Protein AF-A0A497D6B9-F1 (afdb_monomer)

Structure (mmCIF, N/CA/C/O backbone):
data_AF-A0A497D6B9-F1
#
_entry.id   AF-A0A497D6B9-F1
#
loop_
_atom_site.group_PDB
_atom_site.id
_atom_site.type_symbol
_atom_site.label_atom_id
_atom_site.label_alt_id
_atom_site.label_comp_id
_atom_site.label_asym_id
_atom_site.label_entity_id
_atom_site.label_seq_id
_atom_site.pdbx_PDB_ins_code
_atom_site.Cartn_x
_ato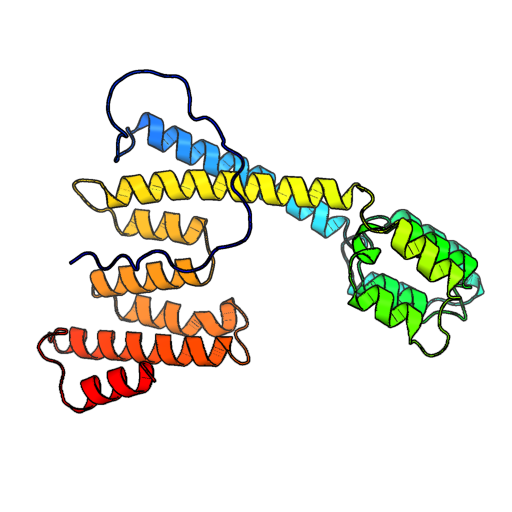m_site.Cartn_y
_atom_site.Cartn_z
_atom_site.occupancy
_atom_site.B_iso_or_equiv
_atom_site.auth_seq_id
_atom_site.auth_comp_id
_atom_site.auth_asym_id
_atom_site.auth_atom_id
_atom_site.pdbx_PDB_model_num
ATOM 1 N N . MET A 1 1 ? 18.162 6.535 -29.785 1.00 28.50 1 MET A N 1
ATOM 2 C CA . MET A 1 1 ? 17.215 7.651 -29.586 1.00 28.50 1 MET A CA 1
ATOM 3 C C . MET A 1 1 ? 16.576 7.419 -28.228 1.00 28.50 1 MET A C 1
ATOM 5 O O . MET A 1 1 ? 15.774 6.506 -28.109 1.00 28.50 1 MET A O 1
ATOM 9 N N . ASN A 1 2 ? 17.049 8.123 -27.196 1.00 27.80 2 ASN A N 1
ATOM 10 C CA . ASN A 1 2 ? 16.532 7.997 -25.832 1.00 27.80 2 ASN A CA 1
ATOM 11 C C . ASN A 1 2 ? 15.160 8.669 -25.771 1.00 27.80 2 ASN A C 1
ATOM 13 O O . ASN A 1 2 ? 15.077 9.889 -25.680 1.00 27.80 2 ASN A O 1
ATOM 17 N N . LEU A 1 3 ? 14.095 7.877 -25.853 1.00 28.59 3 LEU A N 1
ATOM 18 C CA . LEU A 1 3 ? 12.761 8.295 -25.435 1.00 28.59 3 LEU A CA 1
ATOM 19 C C . LEU A 1 3 ? 12.619 7.925 -23.955 1.00 28.59 3 LEU A C 1
ATOM 21 O O . LEU A 1 3 ? 12.035 6.904 -23.611 1.00 28.59 3 LEU A O 1
ATOM 25 N N . LEU A 1 4 ? 13.239 8.730 -23.089 1.00 30.97 4 LEU A N 1
ATOM 26 C CA . LEU A 1 4 ? 12.798 8.842 -21.702 1.00 30.97 4 LEU A CA 1
ATOM 27 C C . LEU A 1 4 ? 11.591 9.776 -21.736 1.00 30.97 4 LEU A C 1
ATOM 29 O O . LEU A 1 4 ? 11.710 10.937 -22.128 1.00 30.97 4 LEU A O 1
ATOM 33 N N . ILE A 1 5 ? 10.427 9.213 -21.430 1.00 35.59 5 ILE A N 1
ATOM 34 C CA . ILE A 1 5 ? 9.164 9.936 -21.345 1.00 35.59 5 ILE A CA 1
ATOM 35 C C . ILE A 1 5 ? 9.327 11.027 -20.283 1.00 35.59 5 ILE A C 1
ATOM 37 O O . ILE A 1 5 ? 9.775 10.778 -19.166 1.00 35.59 5 ILE A O 1
ATOM 41 N N . THR A 1 6 ? 9.035 12.250 -20.705 1.00 32.56 6 THR A N 1
ATOM 42 C CA . THR A 1 6 ? 9.075 13.479 -19.922 1.00 32.56 6 THR A CA 1
ATOM 43 C C . THR A 1 6 ? 8.109 13.432 -18.745 1.00 32.56 6 THR A C 1
ATOM 45 O O . THR A 1 6 ? 7.015 12.887 -18.858 1.00 32.56 6 THR A O 1
ATOM 48 N N . GLU A 1 7 ? 8.524 14.071 -17.651 1.00 36.06 7 GLU A N 1
ATOM 49 C CA . GLU A 1 7 ? 7.722 14.418 -16.479 1.00 36.06 7 GLU A CA 1
ATOM 50 C C . GLU A 1 7 ? 6.295 14.853 -16.842 1.00 36.06 7 GLU A C 1
ATOM 52 O O . GLU A 1 7 ? 6.090 15.928 -17.403 1.00 36.06 7 GLU A O 1
ATOM 57 N N . THR A 1 8 ? 5.299 14.077 -16.427 1.00 32.09 8 THR A N 1
ATOM 58 C CA . THR A 1 8 ? 3.954 14.594 -16.170 1.00 32.09 8 THR A CA 1
ATOM 59 C C . THR A 1 8 ? 3.354 13.850 -14.988 1.00 32.09 8 THR A C 1
ATOM 61 O O . THR A 1 8 ? 3.167 12.639 -15.062 1.00 32.09 8 THR A O 1
ATOM 64 N N . GLY A 1 9 ? 3.014 14.588 -13.925 1.00 31.08 9 GLY A N 1
ATOM 65 C CA . GLY A 1 9 ? 1.917 14.177 -13.047 1.00 31.08 9 GLY A CA 1
ATOM 66 C C . GLY A 1 9 ? 2.186 14.029 -11.551 1.00 31.08 9 GLY A C 1
ATOM 67 O O . GLY A 1 9 ? 1.677 13.082 -10.980 1.00 31.08 9 GLY A O 1
ATOM 68 N N . TYR A 1 10 ? 2.878 14.963 -10.887 1.00 30.19 10 TYR A N 1
ATOM 69 C CA . TYR A 1 10 ? 2.677 15.176 -9.440 1.00 30.19 10 TYR A CA 1
ATOM 70 C C . TYR A 1 10 ? 2.763 16.666 -9.085 1.00 30.19 10 TYR A C 1
ATOM 72 O O . TYR A 1 10 ? 3.753 17.157 -8.547 1.00 30.19 10 TYR A O 1
ATOM 80 N N . HIS A 1 11 ? 1.693 17.410 -9.362 1.00 29.97 11 HIS A N 1
ATOM 81 C CA . HIS A 1 11 ? 1.412 18.632 -8.616 1.00 29.97 11 HIS A CA 1
ATOM 82 C C . HIS A 1 11 ? 0.425 18.279 -7.511 1.00 29.97 11 HIS A C 1
ATOM 84 O O . HIS A 1 11 ? -0.701 17.917 -7.812 1.00 29.97 11 HIS A O 1
ATOM 90 N N . HIS A 1 12 ? 0.890 18.330 -6.260 1.00 29.97 12 HIS A N 1
ATOM 91 C CA . HIS A 1 12 ? 0.226 18.957 -5.104 1.00 29.97 12 HIS A CA 1
ATOM 92 C C . HIS A 1 12 ? 0.841 18.502 -3.772 1.00 29.97 12 HIS A C 1
ATOM 94 O O . HIS A 1 12 ? 0.126 18.113 -2.865 1.00 29.97 12 HIS A O 1
ATOM 100 N N . LEU A 1 13 ? 2.157 18.645 -3.598 1.00 28.39 13 LEU A N 1
ATOM 101 C CA . LEU A 1 13 ? 2.750 18.898 -2.281 1.00 28.39 13 LEU A CA 1
ATOM 102 C C . LEU A 1 13 ? 3.887 19.901 -2.486 1.00 28.39 13 LEU A C 1
ATOM 104 O O . LEU A 1 13 ? 4.779 19.692 -3.305 1.00 28.39 13 LEU A O 1
ATOM 108 N N . LYS A 1 14 ? 3.796 21.057 -1.824 1.00 27.56 14 LYS A N 1
ATOM 109 C CA . LYS A 1 14 ? 4.823 22.103 -1.899 1.00 27.56 14 LYS A CA 1
ATOM 110 C C . LYS A 1 14 ? 6.142 21.518 -1.376 1.00 27.56 14 LYS A C 1
ATOM 112 O O . LYS A 1 14 ? 6.139 21.038 -0.245 1.00 27.56 14 LYS A O 1
ATOM 117 N N . PRO A 1 15 ? 7.256 21.580 -2.124 1.00 29.70 15 PRO A N 1
ATOM 118 C CA . PRO A 1 15 ? 8.540 21.181 -1.580 1.00 29.70 15 PRO A CA 1
ATOM 119 C C . PRO A 1 15 ? 8.996 22.258 -0.594 1.00 29.70 15 PRO A C 1
ATOM 121 O O . PRO A 1 15 ? 9.294 23.394 -0.977 1.00 29.70 15 PRO A O 1
ATOM 124 N N . GLU A 1 16 ? 9.035 21.911 0.691 1.00 27.88 16 GLU A N 1
ATOM 125 C CA . GLU A 1 16 ? 9.915 22.614 1.612 1.00 27.88 16 GLU A CA 1
ATOM 126 C C . GLU A 1 16 ? 11.344 22.481 1.084 1.00 27.88 16 GLU A C 1
ATOM 128 O O . GLU A 1 16 ? 11.810 21.402 0.716 1.00 27.88 16 GLU A O 1
ATOM 133 N N . LYS A 1 17 ? 12.009 23.631 0.972 1.00 32.47 17 LYS A N 1
ATOM 134 C CA . LYS A 1 17 ? 13.401 23.760 0.558 1.00 32.47 17 LYS A CA 1
ATOM 135 C C . LYS A 1 17 ? 14.290 22.935 1.487 1.00 32.47 17 LYS A C 1
ATOM 137 O O . LYS A 1 17 ? 14.710 23.432 2.531 1.00 32.47 17 LYS A O 1
ATOM 142 N N . TYR A 1 18 ? 14.650 21.731 1.070 1.00 31.28 18 TYR A N 1
ATOM 143 C CA . TYR A 1 18 ? 15.830 21.073 1.603 1.00 31.28 18 TYR A CA 1
ATOM 144 C C . TYR A 1 18 ? 17.055 21.663 0.909 1.00 31.28 18 TYR A C 1
ATOM 146 O O . TYR A 1 18 ? 17.329 21.431 -0.267 1.00 31.28 18 TYR A O 1
ATOM 154 N N . TYR A 1 19 ? 17.731 22.525 1.663 1.00 28.84 19 TYR A N 1
ATOM 155 C CA . TYR A 1 19 ? 19.030 23.091 1.349 1.00 28.84 19 TYR A CA 1
ATOM 156 C C . TYR A 1 19 ? 20.049 21.957 1.176 1.00 28.84 19 TYR A C 1
ATOM 158 O O . TYR A 1 19 ? 20.493 21.363 2.154 1.00 28.84 19 TYR A O 1
ATOM 166 N N . LEU A 1 20 ? 20.436 21.684 -0.070 1.00 31.00 20 LEU A N 1
ATOM 167 C CA . LEU A 1 20 ? 21.726 21.078 -0.389 1.00 31.00 20 LEU A CA 1
ATOM 168 C C . LEU A 1 20 ? 22.771 22.188 -0.292 1.00 31.00 20 LEU A C 1
ATOM 170 O O . LEU A 1 20 ? 23.086 22.838 -1.286 1.00 31.00 20 LEU A O 1
ATOM 174 N N . ASP A 1 21 ? 23.248 22.456 0.919 1.00 30.61 21 ASP A N 1
ATOM 175 C CA . ASP A 1 21 ? 24.380 23.352 1.127 1.00 30.61 21 ASP A CA 1
ATOM 176 C C . ASP A 1 21 ? 25.458 22.635 1.937 1.00 30.61 21 ASP A C 1
ATOM 178 O O . ASP A 1 21 ? 25.161 21.984 2.937 1.00 30.61 21 ASP A O 1
ATOM 182 N N . THR A 1 22 ? 26.705 22.806 1.485 1.00 33.06 22 THR A N 1
ATOM 183 C CA . THR A 1 22 ? 27.965 22.111 1.836 1.00 33.06 22 THR A CA 1
ATOM 184 C C . THR A 1 22 ? 28.118 20.745 1.150 1.00 33.06 22 THR A C 1
ATOM 186 O O . THR A 1 22 ? 27.422 19.798 1.473 1.00 33.06 22 THR A O 1
ATOM 189 N N . ILE A 1 23 ? 28.981 20.560 0.141 1.00 34.59 23 ILE A N 1
ATOM 190 C CA . ILE A 1 23 ? 30.428 20.842 0.089 1.00 34.59 23 ILE A CA 1
ATOM 191 C C . ILE A 1 23 ? 30.817 21.374 -1.310 1.00 34.59 23 ILE A C 1
ATOM 193 O O . ILE A 1 23 ? 30.254 20.984 -2.327 1.00 34.59 23 ILE A O 1
ATOM 197 N N . GLY A 1 24 ? 31.760 22.319 -1.349 1.00 26.08 24 GLY A N 1
ATOM 198 C CA . GLY A 1 24 ? 32.061 23.158 -2.509 1.00 26.08 24 GLY A CA 1
ATOM 199 C C . GLY A 1 24 ? 32.650 22.471 -3.747 1.00 26.08 24 GLY A C 1
ATOM 200 O O . GLY A 1 24 ? 33.442 21.545 -3.654 1.00 26.08 24 GLY A O 1
ATOM 201 N N . GLY A 1 25 ? 32.317 23.060 -4.900 1.00 32.59 25 GLY A N 1
ATOM 202 C CA . GLY A 1 25 ? 33.142 23.105 -6.108 1.00 32.59 25 GLY A CA 1
ATOM 203 C C . GLY A 1 25 ? 33.460 21.773 -6.787 1.00 32.59 25 GLY A C 1
ATOM 204 O O . GLY A 1 25 ? 34.493 21.189 -6.496 1.00 32.59 25 GLY A O 1
ATOM 205 N N . ILE A 1 26 ? 32.618 21.397 -7.759 1.00 34.88 26 ILE A N 1
ATOM 206 C CA . ILE A 1 26 ? 32.852 20.716 -9.059 1.00 34.88 26 ILE A CA 1
ATOM 207 C C . ILE A 1 26 ? 31.524 20.011 -9.409 1.00 34.88 26 ILE A C 1
ATOM 209 O O . ILE A 1 26 ? 30.846 19.520 -8.518 1.00 34.88 26 ILE A O 1
ATOM 213 N N . GLY A 1 27 ? 31.092 20.086 -10.672 1.00 37.09 27 GLY A N 1
ATOM 214 C CA . GLY A 1 27 ? 29.721 19.816 -11.135 1.00 37.09 27 GLY A CA 1
ATOM 215 C C . GLY A 1 27 ? 29.064 18.533 -10.616 1.00 37.09 27 GLY A C 1
ATOM 216 O O . GLY A 1 27 ? 29.752 17.581 -10.271 1.00 37.09 27 GLY A O 1
ATOM 217 N N . ILE A 1 28 ? 27.724 18.520 -10.612 1.00 43.44 28 ILE A N 1
ATOM 218 C CA . ILE A 1 28 ? 26.887 17.328 -10.400 1.00 43.44 28 ILE A CA 1
ATOM 219 C C . ILE A 1 28 ? 27.531 16.163 -11.159 1.00 43.44 28 ILE A C 1
ATOM 221 O O . ILE A 1 28 ? 27.494 16.141 -12.391 1.00 43.44 28 ILE A O 1
ATOM 225 N N . LYS A 1 29 ? 28.180 15.232 -10.454 1.00 54.25 29 LYS A N 1
ATOM 226 C CA . LYS A 1 29 ? 28.680 14.024 -11.101 1.00 54.25 29 LYS A CA 1
ATOM 227 C C . LYS A 1 29 ? 27.458 13.212 -11.491 1.00 54.25 29 LYS A C 1
ATOM 229 O O . LYS A 1 29 ? 26.702 12.762 -10.640 1.00 54.25 29 LYS A O 1
ATOM 234 N N . THR A 1 30 ? 27.238 13.085 -12.791 1.00 73.62 30 THR A N 1
ATOM 235 C CA . THR A 1 30 ? 26.122 12.325 -13.359 1.00 73.62 30 THR A CA 1
ATOM 236 C C . THR A 1 30 ? 26.300 10.816 -13.196 1.00 73.62 30 THR A C 1
ATOM 238 O O . THR A 1 30 ? 25.317 10.091 -13.296 1.00 73.62 30 THR A O 1
ATOM 241 N N . VAL A 1 31 ? 27.529 10.362 -12.924 1.00 89.50 31 VAL A N 1
ATOM 242 C CA . VAL A 1 31 ? 27.922 8.960 -12.741 1.00 89.50 31 VAL A CA 1
ATOM 243 C C . VAL A 1 31 ? 28.647 8.826 -11.401 1.00 89.50 31 VAL A C 1
ATOM 245 O O . VAL A 1 31 ? 29.613 9.555 -11.153 1.00 89.50 31 VAL A O 1
ATOM 248 N N . LEU A 1 32 ? 28.167 7.918 -10.553 1.00 91.25 32 LEU A N 1
ATOM 249 C CA . LEU A 1 32 ? 28.722 7.604 -9.237 1.00 91.25 32 LEU A CA 1
ATOM 250 C C . LEU A 1 32 ? 30.074 6.890 -9.381 1.00 91.25 32 LEU A C 1
ATOM 252 O O . LEU A 1 32 ? 30.257 6.045 -10.261 1.00 91.25 32 LEU A O 1
ATOM 256 N N . SER A 1 33 ? 31.026 7.198 -8.498 1.00 93.56 33 SER A N 1
ATOM 257 C CA . SER A 1 33 ? 32.233 6.383 -8.328 1.00 93.56 33 SER A CA 1
ATOM 258 C C . SER A 1 33 ? 31.882 4.990 -7.779 1.00 93.56 33 SER A C 1
ATOM 260 O O . SER A 1 33 ? 30.789 4.798 -7.243 1.00 93.56 33 SER A O 1
ATOM 262 N N . PRO A 1 34 ? 32.797 4.006 -7.856 1.00 93.19 34 PRO A N 1
ATOM 263 C CA . PRO A 1 34 ? 32.581 2.697 -7.239 1.00 93.19 34 PRO A CA 1
ATOM 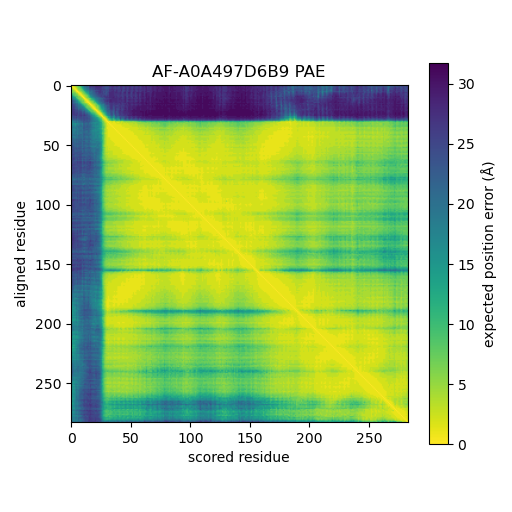264 C C . PRO A 1 34 ? 32.231 2.781 -5.746 1.00 93.19 34 PRO A C 1
ATOM 266 O O . PRO A 1 34 ? 31.351 2.061 -5.286 1.00 93.19 34 PRO A O 1
ATOM 269 N N . GLU A 1 35 ? 32.873 3.685 -5.002 1.00 94.44 35 GLU A N 1
ATOM 270 C CA . GLU A 1 35 ? 32.606 3.905 -3.578 1.00 94.44 35 GLU A CA 1
ATOM 271 C C . GLU A 1 35 ? 31.242 4.570 -3.343 1.00 94.44 35 GLU A C 1
ATOM 273 O O . GLU A 1 35 ? 30.504 4.155 -2.453 1.00 94.44 35 GLU A O 1
ATOM 278 N N . GLU A 1 36 ? 30.881 5.575 -4.151 1.00 94.69 36 GLU A N 1
ATOM 279 C CA . GLU A 1 36 ? 29.574 6.245 -4.073 1.00 94.69 36 GLU A CA 1
ATOM 280 C C . GLU A 1 36 ? 28.432 5.275 -4.413 1.00 94.69 36 GLU A C 1
ATOM 282 O O . GLU A 1 36 ? 27.410 5.252 -3.728 1.00 94.69 36 GLU A O 1
ATOM 287 N N . LYS A 1 37 ? 28.626 4.425 -5.429 1.00 94.31 37 LYS A N 1
ATOM 288 C CA . LYS A 1 37 ? 27.681 3.369 -5.797 1.00 94.31 37 LYS A CA 1
ATOM 289 C C . LYS A 1 37 ? 27.538 2.346 -4.674 1.00 94.31 37 LYS A C 1
ATOM 291 O O . LYS A 1 37 ? 26.419 2.074 -4.261 1.00 94.31 37 LYS A O 1
ATOM 296 N N . GLN A 1 38 ? 28.648 1.846 -4.128 1.00 96.31 38 GLN A N 1
ATOM 297 C CA . GLN A 1 38 ? 28.619 0.908 -3.004 1.00 96.31 38 GLN A CA 1
ATOM 298 C C . GLN A 1 38 ? 27.883 1.493 -1.787 1.00 96.31 38 GLN A C 1
ATOM 300 O O . GLN A 1 38 ? 27.127 0.783 -1.125 1.00 96.31 38 GLN A O 1
ATOM 305 N N . GLN A 1 39 ? 28.069 2.784 -1.497 1.00 96.44 39 GLN A N 1
ATOM 306 C CA . GLN A 1 39 ? 27.342 3.444 -0.414 1.00 96.44 39 GLN A CA 1
ATOM 307 C C . GLN A 1 39 ? 25.839 3.535 -0.710 1.00 96.44 39 GLN A C 1
ATOM 309 O O . GLN A 1 39 ? 25.041 3.207 0.161 1.00 96.44 39 GLN A O 1
ATOM 314 N N . ALA A 1 40 ? 25.440 3.911 -1.929 1.00 96.19 40 ALA A N 1
ATOM 315 C CA . ALA A 1 40 ? 24.028 3.956 -2.314 1.00 96.19 40 ALA A CA 1
ATOM 316 C C . ALA A 1 40 ? 23.359 2.568 -2.253 1.00 96.19 40 ALA A C 1
ATOM 318 O O . ALA A 1 40 ? 22.202 2.452 -1.848 1.00 96.19 40 ALA A O 1
ATOM 319 N N . GLU A 1 41 ? 24.087 1.506 -2.607 1.00 97.56 41 GLU A N 1
ATOM 320 C CA . GLU A 1 41 ? 23.628 0.117 -2.479 1.00 97.56 41 GLU A CA 1
ATOM 321 C C . GLU A 1 41 ? 23.415 -0.280 -1.013 1.00 97.56 41 GLU A C 1
ATOM 323 O O . GLU A 1 41 ? 22.392 -0.881 -0.674 1.00 97.56 41 GLU A O 1
ATOM 328 N N . GLN A 1 42 ? 24.352 0.093 -0.137 1.00 98.19 42 GLN A N 1
ATOM 329 C CA . GLN A 1 42 ? 24.243 -0.134 1.304 1.00 98.19 42 GLN A CA 1
ATOM 330 C C . GLN A 1 42 ? 23.067 0.650 1.903 1.00 98.19 42 GLN A C 1
ATOM 332 O O . GLN A 1 42 ? 22.250 0.077 2.623 1.00 98.19 42 GLN A O 1
ATOM 337 N N . ASP A 1 43 ? 22.926 1.928 1.544 1.00 97.62 43 ASP A N 1
ATOM 338 C CA . ASP A 1 43 ? 21.822 2.778 1.990 1.00 97.62 43 ASP A CA 1
ATOM 339 C C . ASP A 1 43 ? 20.472 2.207 1.536 1.00 97.62 43 ASP A C 1
ATOM 341 O O . ASP A 1 43 ? 19.518 2.161 2.320 1.00 97.62 43 ASP A O 1
ATOM 345 N N . TYR A 1 44 ? 20.377 1.720 0.294 1.00 98.25 44 TYR A N 1
ATOM 346 C CA . TYR A 1 44 ? 19.187 1.022 -0.187 1.00 98.25 44 TYR A CA 1
ATOM 347 C C . TYR A 1 44 ? 18.876 -0.202 0.680 1.00 98.25 44 TYR A C 1
ATOM 349 O O . TYR A 1 44 ? 17.744 -0.345 1.148 1.00 98.25 44 TYR A O 1
ATOM 357 N N . ALA A 1 45 ? 19.865 -1.072 0.907 1.00 98.31 45 ALA A N 1
ATOM 358 C CA . ALA A 1 45 ? 19.687 -2.317 1.648 1.00 98.31 45 ALA A CA 1
ATOM 359 C C . ALA A 1 45 ? 19.245 -2.067 3.100 1.00 98.31 45 ALA A C 1
ATOM 361 O O . ALA A 1 45 ? 18.307 -2.711 3.578 1.00 98.31 45 ALA A O 1
ATOM 362 N N . ASP A 1 46 ? 19.854 -1.091 3.776 1.00 98.50 46 ASP A N 1
ATOM 363 C CA . ASP A 1 46 ? 19.521 -0.735 5.156 1.00 98.50 46 ASP A CA 1
ATOM 364 C C . ASP A 1 46 ? 18.105 -0.155 5.261 1.00 98.50 46 ASP A C 1
ATOM 366 O O . ASP A 1 46 ? 17.321 -0.545 6.132 1.00 98.50 46 ASP A O 1
ATOM 370 N N . ASN A 1 47 ? 17.730 0.746 4.347 1.00 98.31 47 ASN A N 1
ATOM 371 C CA . ASN A 1 47 ? 16.383 1.315 4.329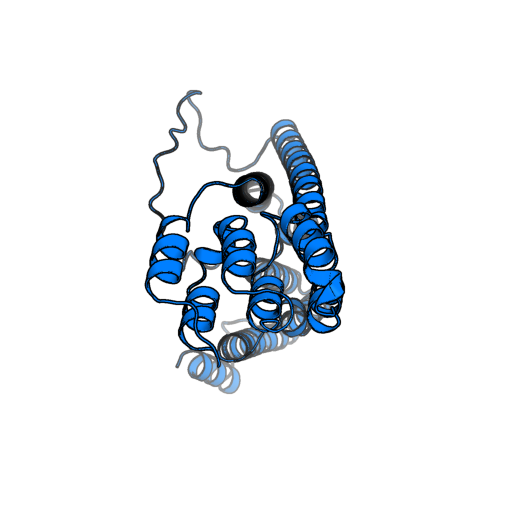 1.00 98.31 47 ASN A CA 1
ATOM 372 C C . ASN A 1 47 ? 15.324 0.284 3.914 1.00 98.31 47 ASN A C 1
ATOM 374 O O . ASN A 1 47 ? 14.221 0.307 4.458 1.00 98.31 47 ASN A O 1
ATOM 378 N N . LEU A 1 48 ? 15.644 -0.657 3.021 1.00 98.25 48 LEU A N 1
ATOM 379 C CA . LEU A 1 48 ? 14.762 -1.776 2.685 1.00 98.25 48 LEU A CA 1
ATOM 380 C C . LEU A 1 48 ? 14.531 -2.690 3.895 1.00 98.25 48 LEU A C 1
ATOM 382 O O . LEU A 1 48 ? 13.388 -3.043 4.186 1.00 98.25 48 LEU A O 1
ATOM 386 N N . ALA A 1 49 ? 15.591 -3.047 4.624 1.00 98.62 49 ALA A N 1
ATOM 387 C CA . ALA A 1 49 ? 15.478 -3.857 5.833 1.00 98.62 49 ALA A CA 1
ATOM 388 C C . ALA A 1 49 ? 14.613 -3.158 6.893 1.00 98.62 49 ALA A C 1
ATOM 390 O O . ALA A 1 49 ? 13.689 -3.763 7.440 1.00 98.62 49 ALA A O 1
ATOM 391 N N . ASN A 1 50 ? 14.852 -1.866 7.134 1.00 98.62 50 ASN A N 1
ATOM 392 C CA . ASN A 1 50 ? 14.056 -1.076 8.070 1.00 98.62 50 ASN A CA 1
ATOM 393 C C . ASN A 1 50 ? 12.591 -0.959 7.633 1.00 98.62 50 ASN A C 1
ATOM 395 O O . ASN A 1 50 ? 11.699 -1.199 8.445 1.00 98.62 50 ASN A O 1
ATOM 399 N N . TYR A 1 51 ? 12.334 -0.669 6.353 1.00 98.50 51 TYR A N 1
ATOM 400 C CA . TYR A 1 51 ? 10.986 -0.655 5.784 1.00 98.50 51 TYR A CA 1
ATOM 401 C C . TYR A 1 51 ? 10.254 -1.974 6.057 1.00 98.50 51 TYR A C 1
ATOM 403 O O . TYR A 1 51 ? 9.156 -1.959 6.611 1.00 98.50 51 TYR A O 1
ATOM 411 N N . ASN A 1 52 ? 10.880 -3.109 5.731 1.00 98.31 52 ASN A N 1
ATOM 412 C CA . ASN A 1 52 ? 10.285 -4.432 5.914 1.00 98.31 52 ASN A CA 1
ATOM 413 C C . ASN A 1 52 ? 9.999 -4.729 7.391 1.00 98.31 52 ASN A C 1
ATOM 415 O O . ASN A 1 52 ? 8.922 -5.221 7.718 1.00 98.31 52 ASN A O 1
ATOM 419 N N . ASN A 1 53 ? 10.924 -4.380 8.287 1.00 98.56 53 ASN A N 1
ATOM 420 C CA . ASN A 1 53 ? 10.759 -4.587 9.725 1.00 98.56 53 ASN A CA 1
ATOM 421 C C . ASN A 1 53 ? 9.588 -3.772 10.292 1.00 98.56 53 ASN A C 1
ATOM 423 O O . ASN A 1 53 ? 8.740 -4.319 11.000 1.00 98.56 53 ASN A O 1
ATOM 427 N N . VAL A 1 54 ? 9.509 -2.474 9.971 1.00 98.56 54 VAL A N 1
ATOM 428 C CA . VAL A 1 54 ? 8.413 -1.618 10.454 1.00 98.56 54 VAL A CA 1
ATOM 429 C C . VAL A 1 54 ? 7.086 -2.021 9.816 1.00 98.56 54 VAL A C 1
ATOM 431 O O . VAL A 1 54 ? 6.067 -2.051 10.504 1.00 98.56 54 VAL A O 1
ATOM 434 N N . LYS A 1 55 ? 7.083 -2.381 8.527 1.00 98.38 55 LYS A N 1
ATOM 435 C CA . LYS A 1 55 ? 5.873 -2.834 7.838 1.00 98.38 55 LYS A CA 1
ATOM 436 C C . LYS A 1 55 ? 5.338 -4.134 8.433 1.00 98.38 55 LYS A C 1
ATOM 438 O O . LYS A 1 55 ? 4.157 -4.194 8.749 1.00 98.38 55 LYS A O 1
ATOM 443 N N . ALA A 1 56 ? 6.201 -5.116 8.684 1.00 98.38 56 ALA A N 1
ATOM 444 C CA . ALA A 1 56 ? 5.804 -6.358 9.340 1.00 98.38 56 ALA A CA 1
ATOM 445 C C . ALA A 1 56 ? 5.231 -6.108 10.744 1.00 98.38 56 ALA A C 1
ATOM 447 O O . ALA A 1 56 ? 4.234 -6.716 11.123 1.00 98.38 56 ALA A O 1
ATOM 448 N N . LEU A 1 57 ? 5.823 -5.196 11.522 1.00 98.50 57 LEU A N 1
ATOM 449 C CA . LEU A 1 57 ? 5.272 -4.810 12.823 1.00 98.50 57 LEU A CA 1
ATOM 450 C C . LEU A 1 57 ? 3.897 -4.143 12.686 1.00 98.50 57 LEU A C 1
ATOM 452 O O . LEU A 1 57 ? 2.971 -4.496 13.408 1.00 98.50 57 LEU A O 1
ATOM 456 N N . TYR A 1 58 ? 3.756 -3.204 11.750 1.00 98.56 58 TYR A N 1
ATOM 457 C CA . TYR A 1 58 ? 2.486 -2.542 11.465 1.00 98.56 58 TYR A CA 1
ATOM 458 C C . TYR A 1 58 ? 1.389 -3.545 11.087 1.00 98.56 58 TYR A C 1
ATOM 460 O O . TYR A 1 58 ? 0.296 -3.477 11.647 1.00 98.56 58 TYR A O 1
ATOM 468 N N . ASP A 1 59 ? 1.691 -4.487 10.191 1.00 97.88 59 ASP A N 1
ATOM 469 C CA . ASP A 1 59 ? 0.739 -5.496 9.724 1.00 97.88 59 ASP A CA 1
ATOM 470 C C . ASP A 1 59 ? 0.345 -6.468 10.852 1.00 97.88 59 ASP A C 1
ATOM 472 O O . ASP A 1 59 ? -0.828 -6.797 10.982 1.00 97.88 59 ASP A O 1
ATOM 476 N N . ASN A 1 60 ? 1.284 -6.856 11.727 1.00 98.06 60 ASN A N 1
ATOM 477 C CA . ASN A 1 60 ? 0.990 -7.690 12.903 1.00 98.06 60 ASN A CA 1
ATOM 478 C C . ASN A 1 60 ? 0.141 -6.973 13.964 1.00 98.06 60 ASN A C 1
ATOM 480 O O . ASN A 1 60 ? -0.596 -7.616 14.705 1.00 98.06 60 ASN A O 1
ATOM 484 N N . LEU A 1 61 ? 0.276 -5.652 14.094 1.00 98.50 61 LEU A N 1
ATOM 485 C CA . LEU A 1 61 ? -0.515 -4.877 15.051 1.00 98.50 61 LEU A CA 1
ATOM 486 C C . LEU A 1 61 ? -1.907 -4.557 14.505 1.00 98.50 61 LEU A C 1
ATOM 488 O O . LEU A 1 61 ? -2.861 -4.511 15.280 1.00 98.50 61 LEU A O 1
ATOM 492 N N . LYS A 1 62 ? -2.030 -4.339 13.189 1.00 98.44 62 LYS A N 1
ATOM 493 C CA . LYS A 1 62 ? -3.309 -4.081 12.521 1.00 98.44 62 LYS A CA 1
ATOM 494 C C . LYS A 1 62 ? -4.274 -5.227 12.818 1.00 98.44 62 LYS A C 1
ATOM 496 O O . LYS A 1 62 ? -4.041 -6.352 12.392 1.00 98.44 62 LYS A O 1
ATOM 501 N N . ASP A 1 63 ? -5.338 -4.933 13.561 1.00 98.56 63 ASP A N 1
ATOM 502 C CA . ASP A 1 63 ? -6.340 -5.921 13.989 1.00 98.56 63 ASP A CA 1
ATOM 503 C C . ASP A 1 63 ? -5.731 -7.166 14.671 1.00 98.56 63 ASP A C 1
ATOM 505 O O . ASP A 1 63 ? -6.253 -8.270 14.558 1.00 98.56 63 ASP A O 1
ATOM 509 N N . GLY A 1 64 ? -4.579 -7.027 15.337 1.00 97.56 64 GLY A N 1
ATOM 510 C CA . GLY A 1 64 ? -3.856 -8.169 15.910 1.00 97.56 64 GLY A CA 1
ATOM 511 C C . GLY A 1 64 ? -3.311 -9.167 14.876 1.00 97.56 64 GLY A C 1
ATOM 512 O O . GLY A 1 64 ? -3.112 -10.335 15.204 1.00 97.56 64 GLY A O 1
ATOM 513 N N . GLY A 1 65 ? -3.103 -8.734 13.630 1.00 97.81 65 GLY A N 1
ATOM 514 C CA . GLY A 1 65 ? -2.526 -9.532 12.548 1.00 97.81 65 GLY A CA 1
ATOM 515 C C . GLY A 1 65 ? -3.543 -10.378 11.785 1.00 97.81 65 GLY A C 1
ATOM 516 O O . GLY A 1 65 ? -3.170 -11.077 10.844 1.00 97.81 65 GLY A O 1
ATOM 517 N N . ASN A 1 66 ? -4.821 -10.320 12.165 1.00 97.88 66 ASN A N 1
ATOM 518 C CA . ASN A 1 66 ? -5.894 -11.047 11.500 1.00 97.88 66 ASN A CA 1
ATOM 519 C C . ASN A 1 66 ? -7.190 -10.222 11.512 1.00 97.88 66 ASN A C 1
ATOM 521 O O . ASN A 1 66 ? -7.976 -10.291 12.461 1.00 97.88 66 ASN A O 1
ATOM 525 N N . THR A 1 67 ? -7.404 -9.437 10.451 1.00 98.06 67 THR A N 1
ATOM 526 C CA . THR A 1 67 ? -8.618 -8.624 10.281 1.00 98.06 67 THR A CA 1
ATOM 527 C C . THR A 1 67 ? -9.864 -9.505 10.233 1.00 98.06 67 THR A C 1
ATOM 529 O O . THR A 1 67 ? -10.767 -9.290 11.034 1.00 98.06 67 THR A O 1
ATOM 532 N N . ASP A 1 68 ? -9.889 -10.530 9.376 1.00 98.12 68 ASP A N 1
ATOM 533 C CA . ASP A 1 68 ? -11.053 -11.414 9.212 1.00 98.12 68 ASP A CA 1
ATOM 534 C C . ASP A 1 68 ? -11.391 -12.157 10.510 1.00 98.12 68 ASP A C 1
ATOM 536 O O . ASP A 1 68 ? -12.556 -12.266 10.885 1.00 98.12 68 ASP A O 1
ATOM 540 N N . GLY A 1 69 ? -10.365 -12.624 11.230 1.00 98.44 69 GLY A N 1
ATOM 541 C CA . GLY A 1 69 ? -10.532 -13.237 12.547 1.00 98.44 69 GLY A CA 1
ATOM 542 C C . GLY A 1 69 ? -11.142 -12.265 13.551 1.00 98.44 69 GLY A C 1
ATOM 543 O O . GLY A 1 69 ? -12.158 -12.578 14.153 1.00 98.44 69 GLY A O 1
ATOM 544 N N . THR A 1 70 ? -10.596 -11.051 13.652 1.00 98.50 70 THR A N 1
ATOM 545 C CA . THR A 1 70 ? -11.117 -10.040 14.584 1.00 98.50 70 THR A CA 1
ATOM 546 C C . THR A 1 70 ? -12.547 -9.611 14.242 1.00 98.50 70 THR A C 1
ATOM 548 O O . THR A 1 70 ? -13.344 -9.390 15.148 1.00 98.50 70 THR A O 1
ATOM 551 N N . VAL A 1 71 ? -12.897 -9.500 12.956 1.00 98.69 71 VAL A N 1
ATOM 552 C CA . VAL A 1 71 ? -14.287 -9.256 12.529 1.00 98.69 71 VAL A CA 1
ATOM 553 C C . VAL A 1 71 ? -15.185 -10.415 12.964 1.00 98.69 71 VAL A C 1
ATOM 555 O O . VAL A 1 71 ? -16.226 -10.179 13.571 1.00 98.69 71 VAL A O 1
ATOM 558 N N . SER A 1 72 ? -14.760 -11.660 12.732 1.00 98.38 72 SER A N 1
ATOM 559 C CA . SER A 1 72 ? -15.507 -12.848 13.158 1.00 98.38 72 SER A CA 1
ATOM 560 C C . SER A 1 72 ? -15.714 -12.888 14.675 1.00 98.38 72 SER A C 1
ATOM 562 O O . SER A 1 72 ? -16.811 -13.219 15.130 1.00 98.38 72 SER A O 1
ATOM 564 N N . ASP A 1 73 ? -14.695 -12.544 15.463 1.00 98.12 73 ASP A N 1
ATOM 565 C CA . ASP A 1 73 ? -14.784 -12.499 16.927 1.00 98.12 73 ASP A CA 1
ATOM 566 C C . ASP A 1 73 ? -15.849 -11.479 17.374 1.00 98.12 73 ASP A C 1
ATOM 568 O O . ASP A 1 73 ? -16.690 -11.775 18.221 1.00 98.12 73 ASP A O 1
ATOM 572 N N . VAL A 1 74 ? -15.896 -10.305 16.734 1.00 98.50 74 VAL A N 1
ATOM 573 C CA . VAL A 1 74 ? -16.918 -9.275 16.991 1.00 98.50 74 VAL A CA 1
ATOM 574 C C . VAL A 1 74 ? -18.324 -9.750 16.612 1.00 98.50 74 VAL A C 1
ATOM 576 O O . VAL A 1 74 ? -19.263 -9.621 17.400 1.00 98.50 74 VAL A O 1
ATOM 579 N N . GLU A 1 75 ? -18.495 -10.287 15.404 1.00 98.06 75 GLU A N 1
ATOM 580 C CA . GLU A 1 75 ? -19.808 -10.671 14.874 1.00 98.06 75 GLU A CA 1
ATOM 581 C C . GLU A 1 75 ? -20.444 -11.818 15.670 1.00 98.06 75 GLU A C 1
ATOM 583 O O . GLU A 1 75 ? -21.668 -11.853 15.857 1.00 98.06 75 GLU A O 1
ATOM 588 N N . THR A 1 76 ? -19.618 -12.739 16.168 1.00 97.62 76 THR A N 1
ATOM 589 C CA . THR A 1 76 ? -20.066 -13.947 16.876 1.00 97.62 76 THR A CA 1
ATOM 590 C C . THR A 1 76 ? -20.185 -13.786 18.389 1.00 97.62 76 THR A C 1
ATOM 592 O O . THR A 1 76 ? -20.760 -14.670 19.027 1.00 97.62 76 THR A O 1
ATOM 595 N N . ALA A 1 77 ? -19.731 -12.660 18.947 1.00 98.25 77 ALA A N 1
ATOM 596 C CA . ALA A 1 77 ? -19.796 -12.389 20.378 1.00 98.25 77 ALA A CA 1
ATOM 597 C C . ALA A 1 77 ? -21.232 -12.347 20.926 1.00 98.25 77 ALA A C 1
ATOM 599 O O . ALA A 1 77 ? -22.180 -11.924 20.245 1.00 98.25 77 ALA A O 1
ATOM 600 N N . TRP A 1 78 ? -21.368 -12.731 22.193 1.00 97.75 78 TRP A N 1
ATOM 601 C CA . TRP A 1 78 ? -22.610 -12.713 22.963 1.00 97.75 78 TRP A CA 1
ATOM 602 C C . TRP A 1 78 ? -22.611 -11.601 24.027 1.00 97.75 78 TRP A C 1
ATOM 604 O O . TRP A 1 78 ? -21.553 -11.128 24.444 1.00 97.75 78 TRP A O 1
ATOM 614 N N . PRO A 1 79 ? -23.788 -11.148 24.507 1.00 97.50 79 PRO A N 1
ATOM 615 C CA . PRO A 1 79 ? -23.866 -10.030 25.454 1.00 97.50 79 PRO A CA 1
ATOM 616 C C . PRO A 1 79 ? -23.108 -10.233 26.777 1.00 97.50 79 PRO A C 1
ATOM 618 O O . PRO A 1 79 ? -22.672 -9.261 27.393 1.00 97.50 79 PRO A O 1
ATOM 621 N N . ASP A 1 80 ? -22.942 -11.474 27.234 1.00 97.50 80 ASP A N 1
ATOM 622 C CA . ASP A 1 80 ? -22.156 -11.821 28.422 1.00 97.50 80 ASP A CA 1
ATOM 623 C C . ASP A 1 80 ? -20.635 -11.736 28.198 1.00 97.50 80 ASP A C 1
ATOM 625 O O . ASP A 1 80 ? -19.894 -11.530 29.160 1.00 97.50 80 ASP A O 1
ATOM 629 N N . GLU A 1 81 ? -20.183 -11.776 26.943 1.00 98.12 81 GLU A N 1
ATOM 630 C CA . GLU A 1 81 ? -18.780 -11.635 26.523 1.00 98.12 81 GLU A CA 1
ATOM 631 C C . GLU A 1 81 ? -18.372 -10.167 26.295 1.00 98.12 81 GLU A C 1
ATOM 633 O O . GLU A 1 81 ? -17.213 -9.874 26.006 1.00 98.12 81 GLU A O 1
ATOM 638 N N . MET A 1 82 ? -19.292 -9.207 26.470 1.00 98.12 82 MET A N 1
ATOM 639 C CA . MET A 1 82 ? -19.065 -7.784 26.172 1.00 98.12 82 MET A CA 1
ATOM 640 C C . MET A 1 82 ? -17.761 -7.226 26.756 1.00 98.12 82 MET A C 1
ATOM 642 O O . MET A 1 82 ? -17.025 -6.513 26.073 1.00 98.12 82 MET A O 1
ATOM 646 N N . TRP A 1 83 ? -17.459 -7.532 28.021 1.00 97.94 83 TRP A N 1
ATOM 647 C CA . TRP A 1 83 ? -16.261 -7.006 28.680 1.00 97.94 83 TRP A CA 1
ATOM 648 C C . TRP A 1 83 ? -14.970 -7.624 28.146 1.00 97.94 83 TRP A C 1
ATOM 650 O O . TRP A 1 83 ? -13.946 -6.939 28.122 1.00 97.94 83 TRP A O 1
ATOM 660 N N . GLU A 1 84 ? -15.024 -8.886 27.723 1.00 98.38 84 GLU A N 1
ATOM 661 C CA . GLU A 1 84 ? -13.905 -9.584 27.093 1.00 98.38 84 GLU A CA 1
ATOM 662 C C . GLU A 1 84 ? -13.640 -8.994 25.709 1.00 98.38 84 GLU A C 1
ATOM 664 O O . GLU A 1 84 ? -12.535 -8.505 25.466 1.00 98.38 84 GLU A O 1
ATOM 669 N N . LEU A 1 85 ? -14.682 -8.878 24.877 1.00 98.56 85 LEU A N 1
ATOM 670 C CA . LEU A 1 85 ? -14.581 -8.264 23.554 1.00 98.56 85 LEU A CA 1
ATOM 671 C C . LEU A 1 85 ? -14.087 -6.812 23.636 1.00 98.56 85 LEU A C 1
ATOM 673 O O . LEU A 1 85 ? -13.191 -6.397 22.901 1.00 98.56 85 LEU A O 1
ATOM 677 N N . ARG A 1 86 ? -14.616 -6.022 24.579 1.00 98.62 86 ARG A N 1
ATOM 678 C CA . ARG A 1 86 ? -14.141 -4.652 24.818 1.00 98.62 86 ARG A CA 1
ATOM 679 C C . ARG A 1 86 ? -12.654 -4.630 25.175 1.00 98.62 86 ARG A C 1
ATOM 681 O O . ARG A 1 86 ? -11.923 -3.784 24.662 1.00 98.62 86 ARG A O 1
ATOM 688 N N . ALA A 1 87 ? -12.208 -5.496 26.086 1.00 98.62 87 ALA A N 1
ATOM 689 C CA . ALA A 1 87 ? -10.810 -5.542 26.509 1.00 98.62 87 ALA A CA 1
ATOM 690 C C . ALA A 1 87 ? -9.884 -5.938 25.352 1.00 98.62 87 ALA A C 1
ATOM 692 O O . ALA A 1 87 ? -8.815 -5.347 25.198 1.00 98.62 87 ALA A O 1
ATOM 693 N N . GLU A 1 88 ? -10.315 -6.878 24.517 1.00 98.44 88 GLU A N 1
ATOM 694 C CA . GLU A 1 88 ? -9.591 -7.300 23.325 1.00 98.44 88 GLU A CA 1
ATOM 695 C C . GLU A 1 88 ? -9.437 -6.159 22.309 1.00 98.44 88 GLU A C 1
ATOM 697 O O . GLU A 1 88 ? -8.318 -5.836 21.900 1.00 98.44 88 GLU A O 1
ATOM 702 N N . LEU A 1 89 ? -10.538 -5.499 21.941 1.00 98.75 89 LEU A N 1
ATOM 703 C CA . LEU A 1 89 ? -10.532 -4.402 20.968 1.00 98.75 89 LEU A CA 1
ATOM 704 C C . LEU A 1 89 ? -9.715 -3.199 21.463 1.00 98.75 89 LEU A C 1
ATOM 706 O O . LEU A 1 89 ? -8.938 -2.609 20.706 1.00 98.75 89 LEU A O 1
ATOM 710 N N . LEU A 1 90 ? -9.814 -2.858 22.751 1.00 98.69 90 LEU A N 1
ATOM 711 C CA . LEU A 1 90 ? -8.962 -1.827 23.352 1.00 98.69 90 LEU A CA 1
ATOM 712 C C . LEU A 1 90 ? -7.490 -2.254 23.412 1.00 98.69 90 LEU A C 1
ATOM 714 O O . LEU A 1 90 ? -6.616 -1.418 23.205 1.00 98.69 90 LEU A O 1
ATOM 718 N N . GLY A 1 91 ? -7.202 -3.540 23.626 1.00 98.38 91 GLY A N 1
ATOM 719 C CA . GLY A 1 91 ? -5.843 -4.086 23.579 1.00 98.38 91 GLY A CA 1
ATOM 720 C C . GLY A 1 91 ? -5.206 -4.027 22.187 1.00 98.38 91 GLY A C 1
ATOM 721 O O . GLY A 1 91 ? -3.993 -3.861 22.077 1.00 98.38 91 GLY A O 1
ATOM 722 N N . LYS A 1 92 ? -6.020 -4.112 21.127 1.00 98.69 92 LYS A N 1
ATOM 723 C CA . LYS A 1 92 ? -5.599 -3.945 19.723 1.00 98.69 92 LYS A CA 1
ATOM 724 C C . LYS A 1 92 ? -5.546 -2.472 19.282 1.00 98.69 92 LYS A C 1
ATOM 726 O O . LYS A 1 92 ? -4.969 -2.151 18.244 1.00 98.69 92 LYS A O 1
ATOM 731 N N . SER A 1 93 ? -6.131 -1.550 20.045 1.00 98.38 93 SER A N 1
ATOM 732 C CA . SER A 1 93 ? -6.102 -0.112 19.743 1.00 98.38 93 SER A CA 1
ATOM 733 C C . SER A 1 93 ? -4.688 0.468 19.951 1.00 98.38 93 SER A C 1
ATOM 735 O O . SER A 1 93 ? -3.972 0.013 20.842 1.00 98.38 93 SER A O 1
ATOM 737 N N . PRO A 1 94 ? -4.228 1.462 19.164 1.00 97.88 94 PRO A N 1
ATOM 738 C CA . PRO A 1 94 ? -4.945 2.240 18.148 1.00 97.88 94 PRO A CA 1
ATOM 739 C C . PRO A 1 94 ? -4.910 1.607 16.741 1.00 97.88 94 PRO A C 1
ATOM 741 O O . PRO A 1 94 ? -4.991 2.317 15.738 1.00 97.88 94 PRO A O 1
ATOM 744 N N . HIS A 1 95 ? -4.697 0.292 16.630 1.00 98.44 95 HIS A N 1
ATOM 745 C CA . HIS A 1 95 ? -4.436 -0.383 15.357 1.00 98.44 95 HIS A CA 1
ATOM 746 C C . HIS A 1 95 ? -5.658 -1.048 14.729 1.00 98.44 95 HIS A C 1
ATOM 748 O O . HIS A 1 95 ? -5.506 -1.637 13.655 1.00 98.44 95 HIS A O 1
ATOM 754 N N . LEU A 1 96 ? -6.852 -0.898 15.312 1.00 98.56 96 LEU A N 1
ATOM 755 C CA . LEU A 1 96 ? -8.067 -1.391 14.674 1.00 98.56 96 LEU A CA 1
ATOM 756 C C . LEU A 1 96 ? -8.267 -0.708 13.320 1.00 98.56 96 LEU A C 1
ATOM 758 O O . LEU A 1 96 ? -7.916 0.462 13.118 1.00 98.56 96 LEU A O 1
ATOM 762 N N . SER A 1 97 ? -8.756 -1.471 12.359 1.00 98.12 97 SER A N 1
ATOM 763 C CA . SER A 1 97 ? -9.117 -1.017 11.029 1.00 98.12 97 SER A CA 1
ATOM 764 C C . SER A 1 97 ? -10.562 -0.532 10.994 1.00 98.12 97 SER A C 1
ATOM 766 O O . SER A 1 97 ? -11.389 -0.912 11.822 1.00 98.12 97 SER A O 1
ATOM 768 N N . LYS A 1 98 ? -10.871 0.311 10.007 1.00 97.69 98 LYS A N 1
ATOM 769 C CA . LYS A 1 98 ? -12.237 0.714 9.663 1.00 97.69 98 LYS A CA 1
ATOM 770 C C . LYS A 1 98 ? -13.174 -0.493 9.635 1.00 97.69 98 LYS A C 1
ATOM 772 O O . LYS A 1 98 ? -14.253 -0.416 10.202 1.00 97.69 98 LYS A O 1
ATOM 777 N N . GLU A 1 99 ? -12.751 -1.582 9.002 1.00 98.06 99 GLU A N 1
ATOM 778 C CA . GLU A 1 99 ? -13.547 -2.794 8.824 1.00 98.06 99 GLU A CA 1
ATOM 779 C C . GLU A 1 99 ? -13.978 -3.385 10.178 1.00 98.06 99 GLU A C 1
ATOM 781 O O . GLU A 1 99 ? -15.169 -3.588 10.410 1.00 98.06 99 GLU A O 1
ATOM 786 N N . VAL A 1 100 ? -13.041 -3.552 11.121 1.00 98.62 100 VAL A N 1
ATOM 787 C CA . VAL A 1 100 ? -13.355 -4.022 12.483 1.00 98.62 100 VAL A CA 1
ATOM 788 C C . VAL A 1 100 ? -14.211 -3.012 13.251 1.00 98.62 100 VAL A C 1
ATOM 790 O O . VAL A 1 100 ? -15.129 -3.399 13.972 1.00 98.62 100 VAL A O 1
ATOM 793 N N . LEU A 1 101 ? -13.938 -1.712 13.110 1.00 98.62 101 LEU A N 1
ATOM 794 C CA . LEU A 1 101 ? -14.703 -0.669 13.800 1.00 98.62 101 LEU A CA 1
ATOM 795 C C . LEU A 1 101 ? -16.151 -0.574 13.297 1.00 98.62 101 LEU A C 1
ATOM 797 O O . LEU A 1 101 ? -17.043 -0.294 14.096 1.00 98.62 101 LEU A O 1
ATOM 801 N N . MET A 1 102 ? -16.395 -0.823 12.008 1.00 98.25 102 MET A N 1
ATOM 802 C CA . MET A 1 102 ? -17.744 -0.921 11.443 1.00 98.25 102 MET A CA 1
ATOM 803 C C . MET A 1 102 ? -18.472 -2.151 11.993 1.00 98.25 102 MET A C 1
ATOM 805 O O . MET A 1 102 ? -19.574 -1.999 12.512 1.00 98.25 102 MET A O 1
ATOM 809 N N . ALA A 1 103 ? -17.824 -3.323 12.002 1.00 98.31 103 ALA A N 1
ATOM 810 C CA . ALA A 1 103 ? -18.397 -4.535 12.597 1.00 98.31 103 ALA A CA 1
ATOM 811 C C . ALA A 1 103 ? -18.748 -4.334 14.085 1.00 98.31 103 ALA A C 1
ATOM 813 O O . ALA A 1 103 ? -19.839 -4.682 14.536 1.00 98.31 103 ALA A O 1
ATOM 814 N N . ALA A 1 104 ? -17.859 -3.688 14.849 1.00 98.12 104 ALA A N 1
ATOM 815 C CA . ALA A 1 104 ? -18.109 -3.356 16.252 1.00 98.12 104 ALA A CA 1
ATOM 816 C C . ALA A 1 104 ? -19.277 -2.372 16.415 1.00 98.12 104 ALA A C 1
ATOM 818 O O . ALA A 1 104 ? -20.025 -2.456 17.388 1.00 98.12 104 ALA A O 1
ATOM 819 N N . ALA A 1 105 ? -19.453 -1.449 15.466 1.00 97.81 105 ALA A N 1
ATOM 820 C CA . ALA A 1 105 ? -20.544 -0.485 15.486 1.00 97.81 105 ALA A CA 1
ATOM 821 C C . ALA A 1 105 ? -21.920 -1.105 15.206 1.00 97.81 105 ALA A C 1
ATOM 823 O O . ALA A 1 105 ? -22.933 -0.557 15.657 1.00 97.81 105 ALA A O 1
ATOM 824 N N . ASP A 1 106 ? -21.963 -2.227 14.493 1.00 97.38 106 ASP A N 1
ATOM 825 C CA . ASP A 1 106 ? -23.198 -2.956 14.191 1.00 97.38 106 ASP A CA 1
ATOM 826 C C . ASP A 1 106 ? -23.614 -3.903 15.313 1.00 97.38 106 ASP A C 1
ATOM 828 O O . ASP A 1 106 ? -24.800 -4.191 15.478 1.00 97.38 106 ASP A O 1
ATOM 832 N N . LYS A 1 107 ? -22.659 -4.332 16.140 1.00 96.56 107 LYS A N 1
ATOM 833 C CA . LYS A 1 107 ? -22.882 -5.252 17.257 1.00 96.56 107 LYS A CA 1
ATOM 834 C C . LYS A 1 107 ? -23.468 -4.555 18.497 1.00 96.56 107 LYS A C 1
ATOM 836 O O . LYS A 1 107 ? -22.926 -4.649 19.597 1.00 96.56 107 LYS A O 1
ATOM 841 N N . THR A 1 108 ? -24.568 -3.816 18.336 1.00 94.62 108 THR A N 1
ATOM 842 C CA . THR A 1 108 ? -25.154 -2.973 19.402 1.00 94.62 108 THR A CA 1
ATOM 843 C C . THR A 1 108 ? -25.803 -3.764 20.540 1.00 94.62 108 THR A C 1
ATOM 845 O O . THR A 1 108 ? -25.977 -3.233 21.639 1.00 94.62 108 THR A O 1
ATOM 848 N N . ASP A 1 109 ? -26.130 -5.036 20.307 1.00 95.12 109 ASP A N 1
ATOM 849 C CA . ASP A 1 109 ? -26.625 -5.981 21.310 1.00 95.12 109 ASP A CA 1
ATOM 850 C C . ASP A 1 109 ? -25.546 -6.395 22.324 1.00 95.12 109 ASP A C 1
ATOM 852 O O . ASP A 1 109 ? -25.875 -6.748 23.459 1.00 95.12 109 ASP A O 1
ATOM 856 N N . VAL A 1 110 ? -24.269 -6.305 21.936 1.00 97.69 110 VAL A N 1
ATOM 857 C CA . VAL A 1 110 ? -23.111 -6.609 22.791 1.00 97.69 110 VAL A CA 1
ATOM 858 C C . VAL A 1 110 ? -22.373 -5.342 23.194 1.00 97.69 110 VAL A C 1
ATOM 860 O O . VAL A 1 110 ? -22.048 -5.178 24.363 1.00 97.69 110 VAL A O 1
ATOM 863 N N . LEU A 1 111 ? -22.115 -4.426 22.261 1.00 97.75 111 LEU A N 1
ATOM 864 C CA . LEU A 1 111 ? -21.352 -3.200 22.480 1.00 97.75 111 LEU A CA 1
ATOM 865 C C . LEU A 1 111 ? -22.305 -1.995 22.544 1.00 97.75 111 LEU A C 1
ATOM 867 O O . LEU A 1 111 ? -22.588 -1.373 21.517 1.00 97.75 111 LEU A O 1
ATOM 871 N N . PRO A 1 112 ? -22.799 -1.615 23.739 1.00 96.25 112 PRO A N 1
ATOM 872 C CA . PRO A 1 112 ? -23.615 -0.414 23.875 1.00 96.25 112 PRO A CA 1
ATOM 873 C C . PRO A 1 112 ? -22.813 0.831 23.478 1.00 96.25 112 PRO A C 1
ATOM 875 O O . PRO A 1 112 ? -21.585 0.853 23.584 1.00 96.25 112 PRO A O 1
ATOM 878 N N . GLU A 1 113 ? -23.505 1.906 23.090 1.00 95.56 113 GLU A N 1
ATOM 879 C CA . GLU A 1 113 ? -22.890 3.127 22.539 1.00 95.56 113 GLU A CA 1
ATOM 880 C C . GLU A 1 113 ? -21.733 3.677 23.383 1.00 95.56 113 GLU A C 1
ATOM 882 O O . GLU A 1 113 ? -20.734 4.124 22.832 1.00 95.56 113 GLU A O 1
ATOM 887 N N . SER A 1 114 ? -21.820 3.610 24.717 1.00 95.56 114 SER A N 1
ATOM 888 C CA . SER A 1 114 ? -20.745 4.067 25.606 1.00 95.56 114 SER A CA 1
ATOM 889 C C . SER A 1 114 ? -19.455 3.256 25.463 1.00 95.56 114 SER A C 1
ATOM 891 O O . SER A 1 114 ? -18.367 3.816 25.561 1.00 95.56 114 SER A O 1
ATOM 893 N N . VAL A 1 115 ? -19.575 1.944 25.246 1.00 97.94 115 VAL A N 1
ATOM 894 C CA . VAL A 1 115 ? -18.438 1.037 25.041 1.00 97.94 115 VAL A CA 1
ATOM 895 C C . VAL A 1 115 ? -17.884 1.206 23.632 1.00 97.94 115 VAL A C 1
ATOM 897 O O . VAL A 1 115 ? -16.676 1.357 23.460 1.00 97.94 115 VAL A O 1
ATOM 900 N N . LEU A 1 116 ? -18.763 1.247 22.630 1.00 98.12 116 LEU A N 1
ATOM 901 C CA . LEU A 1 116 ? -18.370 1.494 21.246 1.00 98.12 116 LEU A CA 1
ATOM 902 C C . LEU A 1 116 ? -17.634 2.833 21.102 1.00 98.12 116 LEU A C 1
ATOM 904 O O . LEU A 1 116 ? -16.589 2.901 20.460 1.00 98.12 116 LEU A O 1
ATOM 908 N N . PHE A 1 117 ? -18.141 3.891 21.737 1.00 97.75 117 PHE A N 1
ATOM 909 C CA . PHE A 1 117 ? -17.517 5.211 21.730 1.00 97.75 117 PHE A CA 1
ATOM 910 C C . PHE A 1 117 ? -16.097 5.183 22.303 1.00 97.75 117 PHE A C 1
ATOM 912 O O . PHE A 1 117 ? -15.210 5.850 21.771 1.00 97.75 117 PHE A O 1
ATOM 919 N N . GLU A 1 118 ? -15.859 4.406 23.360 1.00 98.25 118 GLU A N 1
ATOM 920 C CA . GLU A 1 118 ? -14.525 4.236 23.933 1.00 98.25 118 GLU A CA 1
ATOM 921 C C . GLU A 1 118 ? -13.566 3.559 22.947 1.00 98.25 118 GLU A C 1
ATOM 923 O O . GLU A 1 118 ? -12.460 4.056 22.728 1.00 98.25 118 GLU A O 1
ATOM 928 N N . ILE A 1 119 ? -14.009 2.472 22.308 1.00 98.50 119 ILE A N 1
ATOM 929 C CA . ILE A 1 119 ? -13.226 1.746 21.299 1.00 98.50 119 ILE A CA 1
ATOM 930 C C . ILE A 1 119 ? -12.911 2.663 20.109 1.00 98.50 119 ILE A C 1
ATOM 932 O O . ILE A 1 119 ? -11.757 2.770 19.700 1.00 98.50 119 ILE A O 1
ATOM 936 N N . LEU A 1 120 ? -13.902 3.389 19.586 1.00 98.19 120 LEU A N 1
ATOM 937 C CA . LEU A 1 120 ? -13.711 4.347 18.491 1.00 98.19 120 LEU A CA 1
ATOM 938 C C . LEU A 1 120 ? -12.731 5.464 18.879 1.00 98.19 120 LEU A C 1
ATOM 940 O O . LEU A 1 120 ? -11.811 5.772 18.123 1.00 98.19 120 LEU A O 1
ATOM 944 N N . SER A 1 121 ? -12.877 6.026 20.081 1.00 97.38 121 SER A N 1
ATOM 945 C CA . SER A 1 121 ? -11.998 7.087 20.596 1.00 97.38 121 SER A CA 1
ATOM 946 C C . SER A 1 121 ? -10.546 6.630 20.761 1.00 97.38 121 SER A C 1
ATOM 948 O O . SER A 1 121 ? -9.630 7.446 20.647 1.00 97.38 121 SER A O 1
ATOM 950 N N . ALA A 1 122 ? -10.320 5.336 21.001 1.00 98.12 122 ALA A N 1
ATOM 951 C CA . ALA A 1 122 ? -8.989 4.741 21.078 1.00 98.12 122 ALA A CA 1
ATOM 952 C C . ALA A 1 122 ? -8.321 4.538 19.701 1.00 98.12 122 ALA A C 1
ATOM 954 O O . ALA A 1 122 ? -7.129 4.235 19.655 1.00 98.12 122 ALA A O 1
ATOM 955 N N . ASN A 1 123 ? -9.040 4.736 18.586 1.00 97.94 123 ASN A N 1
ATOM 956 C CA . ASN A 1 123 ? -8.544 4.536 17.215 1.00 97.94 123 ASN A CA 1
ATOM 957 C C . ASN A 1 123 ? -8.683 5.803 16.340 1.00 97.94 123 ASN A C 1
ATOM 959 O O . ASN A 1 123 ? -9.298 5.761 15.270 1.00 97.94 123 ASN A O 1
ATOM 963 N N . PRO A 1 124 ? -8.099 6.946 16.746 1.00 97.12 124 PRO A N 1
ATOM 964 C CA . PRO A 1 124 ? -8.347 8.235 16.098 1.00 97.12 124 PRO A CA 1
ATOM 965 C C . PRO A 1 124 ? -7.854 8.337 14.646 1.00 97.12 124 PRO A C 1
ATOM 967 O O . PRO A 1 124 ? -8.404 9.137 13.892 1.00 97.12 124 PRO A O 1
ATOM 970 N N . ASP A 1 125 ? -6.874 7.532 14.210 1.00 96.00 125 ASP A N 1
ATOM 971 C CA . ASP A 1 125 ? -6.453 7.497 12.798 1.00 96.00 125 ASP A CA 1
ATOM 972 C C . ASP A 1 125 ? -7.581 7.054 11.856 1.00 96.00 125 ASP A C 1
ATOM 974 O O . ASP A 1 125 ? -7.654 7.518 10.719 1.00 96.00 125 ASP A O 1
ATOM 978 N N . GLU A 1 126 ? -8.447 6.138 12.298 1.00 96.12 126 GLU A N 1
ATOM 979 C CA . GLU A 1 126 ? -9.557 5.651 11.474 1.00 96.12 126 GLU A CA 1
ATOM 980 C C . GLU A 1 126 ? -10.694 6.672 11.401 1.00 96.12 126 GLU A C 1
ATOM 982 O O . GLU A 1 126 ? -11.390 6.738 10.391 1.00 96.12 126 GLU A O 1
ATOM 987 N N . LEU A 1 127 ? -10.830 7.531 12.416 1.00 95.25 127 LEU A N 1
ATOM 988 C CA . LEU A 1 127 ? -11.833 8.600 12.457 1.00 95.25 127 LEU A CA 1
ATOM 989 C C . LEU A 1 127 ? -11.578 9.699 11.410 1.00 95.25 127 LEU A C 1
ATOM 991 O O . LEU A 1 127 ? -12.478 10.477 11.108 1.00 95.25 127 LEU A O 1
ATOM 995 N N . CYS A 1 128 ? -10.378 9.751 10.821 1.00 91.88 128 CYS A N 1
ATOM 996 C CA . CYS A 1 128 ? -10.079 10.614 9.675 1.00 91.88 128 CYS A CA 1
ATOM 997 C C . CYS A 1 128 ? -10.731 10.132 8.369 1.00 91.88 128 CYS A C 1
ATOM 999 O O . CYS A 1 128 ? -10.732 10.868 7.383 1.00 91.88 128 CYS A O 1
ATOM 1001 N N . LYS A 1 129 ? -11.232 8.892 8.318 1.00 94.12 129 LYS A N 1
ATOM 1002 C CA . LYS A 1 129 ? -11.862 8.336 7.119 1.00 94.12 129 LYS A CA 1
ATOM 1003 C C . LYS A 1 129 ? -13.315 8.786 7.053 1.00 94.12 129 LYS A C 1
ATOM 1005 O O . LYS A 1 129 ? -14.134 8.356 7.865 1.00 94.12 129 LYS A O 1
ATOM 1010 N N . GLU A 1 130 ? -13.640 9.586 6.039 1.00 93.44 130 GLU A N 1
ATOM 1011 C CA . GLU A 1 130 ? -15.015 10.039 5.791 1.00 93.44 130 GLU A CA 1
ATOM 1012 C C . GLU A 1 130 ? -15.990 8.865 5.695 1.00 93.44 130 GLU A C 1
ATOM 1014 O O . GLU A 1 130 ? -17.087 8.933 6.230 1.00 93.44 130 GLU A O 1
ATOM 1019 N N . GLU A 1 131 ? -15.566 7.754 5.094 1.00 95.56 131 GLU A N 1
ATOM 1020 C CA . GLU A 1 131 ? -16.371 6.539 4.983 1.00 95.56 131 GLU A CA 1
ATOM 1021 C C . GLU A 1 131 ? -16.810 5.983 6.349 1.00 95.56 131 GLU A C 1
ATOM 1023 O O . GLU A 1 131 ? -17.984 5.665 6.520 1.00 95.56 131 GLU A O 1
ATOM 1028 N N . LEU A 1 132 ? -15.908 5.922 7.340 1.00 96.69 132 LEU A N 1
ATOM 1029 C CA . LEU A 1 132 ? -16.245 5.438 8.685 1.00 96.69 132 LEU A CA 1
ATOM 1030 C C . LEU A 1 132 ? -17.219 6.389 9.380 1.00 96.69 132 LEU A C 1
ATOM 1032 O O . LEU A 1 132 ? -18.201 5.960 9.975 1.00 96.69 132 LEU A O 1
ATOM 1036 N N . ILE A 1 133 ? -16.949 7.691 9.303 1.00 95.94 133 ILE A N 1
ATOM 1037 C CA . ILE A 1 133 ? -17.796 8.708 9.928 1.00 95.94 133 ILE A CA 1
ATOM 1038 C C . ILE A 1 133 ? -19.198 8.699 9.311 1.00 95.94 133 ILE A C 1
ATOM 1040 O O . ILE A 1 133 ? -20.183 8.630 10.044 1.00 95.94 133 ILE A O 1
ATOM 1044 N N . ASN A 1 134 ? -19.286 8.682 7.980 1.00 96.44 134 ASN A N 1
ATOM 1045 C CA . ASN A 1 134 ? -20.551 8.597 7.257 1.00 96.44 134 ASN A CA 1
ATOM 1046 C C . ASN A 1 134 ? -21.306 7.313 7.617 1.00 96.44 134 ASN A C 1
ATOM 1048 O O . ASN A 1 134 ? -22.527 7.342 7.754 1.00 96.44 134 ASN A O 1
ATOM 1052 N N . TYR A 1 135 ? -20.601 6.194 7.804 1.00 97.38 135 TYR A N 1
ATOM 1053 C CA . TYR A 1 135 ? -21.218 4.948 8.249 1.00 97.38 135 TYR A CA 1
ATOM 1054 C C . TYR A 1 135 ? -21.879 5.091 9.626 1.00 97.38 135 TYR A C 1
ATOM 1056 O O . TYR A 1 135 ? -23.061 4.788 9.789 1.00 97.38 135 TYR A O 1
ATOM 1064 N N . LEU A 1 136 ? -21.143 5.618 10.608 1.00 96.62 136 LEU A N 1
ATOM 1065 C CA . LEU A 1 136 ? -21.623 5.786 11.984 1.00 96.62 136 LEU A CA 1
ATOM 1066 C C . LEU A 1 136 ? -22.819 6.752 12.096 1.00 96.62 136 LEU A C 1
ATOM 1068 O O . LEU A 1 136 ? -23.652 6.587 12.989 1.00 96.62 136 LEU A O 1
ATOM 1072 N N . GLU A 1 137 ? -22.906 7.736 11.197 1.00 96.12 137 GLU A N 1
ATOM 1073 C CA . GLU A 1 137 ? -24.007 8.705 11.112 1.00 96.12 137 GLU A CA 1
ATOM 1074 C C . GLU A 1 137 ? -25.283 8.138 10.463 1.00 96.12 137 GLU A C 1
ATOM 1076 O O . GLU A 1 137 ? -26.370 8.647 10.729 1.00 96.12 137 GLU A O 1
ATOM 1081 N N . ASN A 1 138 ? -25.172 7.107 9.614 1.00 96.50 138 ASN A N 1
ATOM 1082 C CA . ASN A 1 138 ? -26.271 6.665 8.742 1.00 96.50 138 ASN A CA 1
ATOM 1083 C C . ASN A 1 138 ? -26.676 5.186 8.897 1.00 96.50 138 ASN A C 1
ATOM 1085 O O . ASN A 1 138 ? -27.615 4.752 8.226 1.00 96.50 138 ASN A O 1
ATOM 1089 N N . LYS A 1 139 ? -25.997 4.402 9.747 1.00 94.44 139 LYS A N 1
ATOM 1090 C CA . LYS A 1 139 ? -26.371 3.004 10.041 1.00 94.44 139 LYS A CA 1
ATOM 1091 C C . LYS A 1 139 ? -27.768 2.893 10.673 1.00 94.44 139 LYS A C 1
ATOM 1093 O O . LYS A 1 139 ? -28.342 3.889 11.095 1.00 94.44 139 LYS A O 1
ATOM 1098 N N . GLU A 1 140 ? -28.310 1.675 10.787 1.00 91.62 140 GLU A N 1
ATOM 1099 C CA . GLU A 1 140 ? -29.680 1.434 11.292 1.00 91.62 140 GLU A CA 1
ATOM 1100 C C . GLU A 1 140 ? -29.950 2.084 12.662 1.00 91.62 140 GLU A C 1
ATOM 1102 O O . GLU A 1 140 ? -31.023 2.640 12.898 1.00 91.62 140 GLU A O 1
ATOM 1107 N N . GLN A 1 141 ? -28.952 2.048 13.546 1.00 92.38 141 GLN A N 1
ATOM 1108 C CA . GLN A 1 141 ? -28.961 2.725 14.843 1.00 92.38 141 GLN A CA 1
ATOM 1109 C C . GLN A 1 141 ? -27.795 3.723 14.892 1.00 92.38 141 GLN A C 1
ATOM 1111 O O . GLN A 1 141 ? -26.715 3.345 15.353 1.00 92.38 141 GLN A O 1
ATOM 1116 N N . PRO A 1 142 ? -27.950 4.953 14.368 1.00 94.38 142 PRO A N 1
ATOM 1117 C CA . PRO A 1 142 ? -26.870 5.935 14.320 1.00 94.38 142 PRO A CA 1
ATOM 1118 C C . PRO A 1 142 ? -26.348 6.292 15.707 1.00 94.38 142 PRO A C 1
ATOM 1120 O O . PRO A 1 142 ? -27.117 6.316 16.669 1.00 94.38 142 PRO A O 1
ATOM 1123 N N . LEU A 1 143 ? -25.066 6.654 15.800 1.00 94.31 143 LEU A N 1
ATOM 1124 C CA . LEU A 1 143 ? -24.573 7.250 17.040 1.00 94.31 143 LEU A CA 1
ATOM 1125 C C . LEU A 1 143 ? -25.168 8.651 17.244 1.00 94.31 143 LEU A C 1
ATOM 1127 O O . LEU A 1 143 ? -25.356 9.390 16.273 1.00 94.31 143 LEU A O 1
ATOM 1131 N N . PRO A 1 144 ? -25.404 9.068 18.500 1.00 96.12 144 PRO A N 1
ATOM 1132 C CA . PRO A 1 144 ? -25.842 10.422 18.795 1.00 96.12 144 PRO A CA 1
ATOM 1133 C C . PRO A 1 144 ? -24.897 11.474 18.203 1.00 96.12 144 PRO A C 1
ATOM 1135 O O . PRO A 1 144 ? -23.674 11.365 18.313 1.00 96.12 144 PRO A O 1
ATOM 1138 N N . GLU A 1 145 ? -25.462 12.552 17.656 1.00 96.06 145 GLU A N 1
ATOM 1139 C CA . GLU A 1 145 ? -24.706 13.615 16.973 1.00 96.06 145 GLU A CA 1
ATOM 1140 C C . GLU A 1 145 ? -23.564 14.185 17.835 1.00 96.06 145 GLU A C 1
ATOM 1142 O O . GLU A 1 145 ? -22.463 14.448 17.349 1.00 96.06 145 GLU A O 1
ATOM 1147 N N . TYR A 1 146 ? -23.782 14.325 19.147 1.00 96.19 146 TYR A N 1
ATOM 1148 C CA . TYR A 1 146 ? -22.744 14.815 20.053 1.00 96.19 146 TYR A CA 1
ATOM 1149 C C . TYR A 1 146 ? -21.542 13.859 20.153 1.00 96.19 146 TYR A C 1
ATOM 1151 O O . TYR A 1 146 ? -20.414 14.333 20.270 1.00 96.19 146 TYR A O 1
ATOM 1159 N N . MET A 1 147 ? -21.755 12.537 20.090 1.00 96.62 147 MET A N 1
ATOM 1160 C CA . MET A 1 147 ? -20.670 11.552 20.107 1.00 96.62 147 MET A CA 1
ATOM 1161 C C . MET A 1 147 ? -19.856 11.643 18.820 1.00 96.62 147 MET A C 1
ATOM 1163 O O . MET A 1 147 ? -18.632 11.725 18.880 1.00 96.62 147 MET A O 1
ATOM 1167 N N . ILE A 1 148 ? -20.530 11.715 17.669 1.00 96.62 148 ILE A N 1
ATOM 1168 C CA . ILE A 1 148 ? -19.879 11.904 16.367 1.00 96.62 148 ILE A CA 1
ATOM 1169 C C . ILE A 1 148 ? -19.023 13.174 16.360 1.00 96.62 148 ILE A C 1
ATOM 1171 O O . ILE A 1 148 ? -17.870 13.145 15.931 1.00 96.62 148 ILE A O 1
ATOM 1175 N N . ASN A 1 149 ? -19.546 14.280 16.892 1.00 96.62 149 ASN A N 1
ATOM 1176 C CA . ASN A 1 149 ? -18.803 15.535 16.983 1.00 96.62 149 ASN A CA 1
ATOM 1177 C C . ASN A 1 149 ? -17.534 15.407 17.837 1.00 96.62 149 ASN A C 1
ATOM 1179 O O . ASN A 1 149 ? -16.509 15.988 17.483 1.00 96.62 149 ASN A O 1
ATOM 1183 N N . ILE A 1 150 ? -17.567 14.635 18.928 1.00 96.12 150 ILE A N 1
ATOM 1184 C CA . ILE A 1 150 ? -16.368 14.370 19.735 1.00 96.12 150 ILE A CA 1
ATOM 1185 C C . ILE A 1 150 ? -15.388 13.471 18.969 1.00 96.12 150 ILE A C 1
ATOM 1187 O O . ILE A 1 150 ? -14.200 13.777 18.927 1.00 96.12 150 ILE A O 1
ATOM 1191 N N . LEU A 1 151 ? -15.862 12.412 18.306 1.00 96.50 151 LEU A N 1
ATOM 1192 C CA . LEU A 1 151 ? -15.011 11.534 17.491 1.00 96.50 151 LEU A CA 1
ATOM 1193 C C . LEU A 1 151 ? -14.292 12.315 16.379 1.00 96.50 151 LEU A C 1
ATOM 1195 O O . LEU A 1 151 ? -13.085 12.164 16.201 1.00 96.50 151 LEU A O 1
ATOM 1199 N N . LYS A 1 152 ? -14.992 13.231 15.700 1.00 95.31 152 LYS A N 1
ATOM 1200 C CA . LYS A 1 152 ? -14.397 14.143 14.707 1.00 95.31 152 LYS A CA 1
ATOM 1201 C C . LYS A 1 152 ? -13.324 15.061 15.302 1.00 95.31 152 LYS A C 1
ATOM 1203 O O . LYS A 1 152 ? -12.375 15.396 14.607 1.00 95.31 152 LYS A O 1
ATOM 1208 N N . GLN A 1 153 ? -13.447 15.470 16.567 1.00 94.88 153 GLN A N 1
ATOM 1209 C CA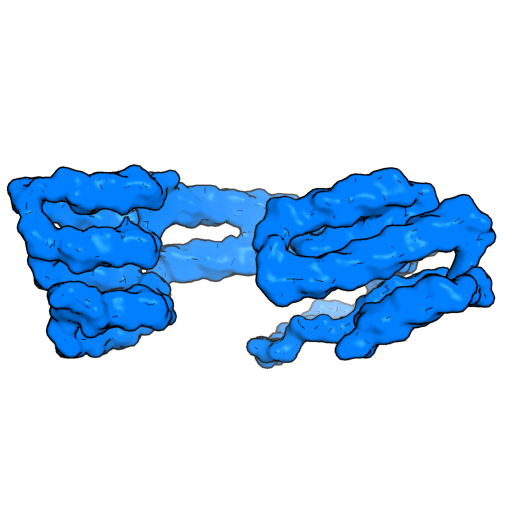 . GLN A 1 153 ? -12.415 16.268 17.249 1.00 94.88 153 GLN A CA 1
ATOM 1210 C C . GLN A 1 153 ? -11.185 15.441 17.637 1.00 94.88 153 GLN A C 1
ATOM 1212 O O . GLN A 1 153 ? -10.091 15.990 17.732 1.00 94.88 153 GLN A O 1
ATOM 1217 N N . LEU A 1 154 ? -11.361 14.140 17.885 1.00 93.44 154 LEU A N 1
ATOM 1218 C CA . LEU A 1 154 ? -10.260 13.216 18.160 1.00 93.44 154 LEU A CA 1
ATOM 1219 C C . LEU A 1 154 ? -9.528 12.786 16.884 1.00 93.44 154 LEU A C 1
ATOM 1221 O O . LEU A 1 154 ? -8.363 12.387 16.964 1.00 93.44 154 LEU A O 1
ATOM 1225 N N . ALA A 1 155 ? -10.194 12.864 15.728 1.00 89.56 155 ALA A N 1
ATOM 1226 C CA . ALA A 1 155 ? -9.597 12.574 14.433 1.00 89.56 155 ALA A CA 1
ATOM 1227 C C . ALA A 1 155 ? -8.320 13.407 14.226 1.00 89.56 155 ALA A C 1
ATOM 1229 O O . ALA A 1 155 ? -8.293 14.618 14.441 1.00 89.56 155 ALA A O 1
ATOM 1230 N N . GLY A 1 156 ? -7.240 12.741 13.818 1.00 77.31 156 GLY A N 1
ATOM 1231 C CA . GLY A 1 156 ? -5.951 13.384 13.544 1.00 77.31 156 GLY A CA 1
ATOM 1232 C C . GLY A 1 156 ? -4.993 13.464 14.734 1.00 77.31 156 GLY A C 1
ATOM 1233 O O . GLY A 1 156 ? -3.873 13.952 14.572 1.00 77.31 156 GLY A O 1
ATOM 1234 N N . ASN A 1 157 ? -5.373 12.949 15.907 1.00 90.62 157 ASN A N 1
ATOM 1235 C CA . ASN A 1 157 ? -4.413 12.729 16.986 1.00 90.62 157 ASN A CA 1
ATOM 1236 C C . ASN A 1 157 ? -3.310 11.764 16.536 1.00 90.62 157 ASN A C 1
ATOM 1238 O O . ASN A 1 157 ? -3.584 10.714 15.959 1.00 90.62 157 ASN A O 1
ATOM 1242 N N . ILE A 1 158 ? -2.057 12.108 16.842 1.00 93.19 158 ILE A N 1
ATOM 1243 C CA . ILE A 1 158 ? -0.909 11.255 16.533 1.00 93.19 158 ILE A CA 1
ATOM 1244 C C . ILE A 1 158 ? -0.954 10.032 17.444 1.00 93.19 158 ILE A C 1
ATOM 1246 O O . ILE A 1 158 ? -0.901 10.158 18.669 1.00 93.19 158 ILE A O 1
ATOM 1250 N N . THR A 1 159 ? -0.995 8.848 16.844 1.00 96.81 159 THR A N 1
ATOM 1251 C CA . THR A 1 159 ? -0.937 7.578 17.568 1.00 96.81 159 THR A CA 1
ATOM 1252 C C . THR A 1 159 ? 0.315 6.789 17.219 1.00 96.81 159 THR A C 1
ATOM 1254 O O . THR A 1 159 ? 1.104 7.153 16.341 1.00 96.81 159 THR A O 1
ATOM 1257 N N . TYR A 1 160 ? 0.471 5.638 17.873 1.00 97.31 160 TYR A N 1
ATOM 1258 C CA . TYR A 1 160 ? 1.493 4.684 17.479 1.00 97.31 160 TYR A CA 1
ATOM 1259 C C . TYR A 1 160 ? 1.325 4.208 16.024 1.00 97.31 160 TYR A C 1
ATOM 1261 O O . TYR A 1 160 ? 2.313 4.106 15.296 1.00 97.31 160 TYR A O 1
ATOM 1269 N N . LYS A 1 161 ? 0.085 4.024 15.546 1.00 97.19 161 LYS A N 1
ATOM 1270 C CA . LYS A 1 161 ? -0.214 3.701 14.141 1.00 97.19 161 LYS A CA 1
ATOM 1271 C C . LYS A 1 161 ? 0.286 4.797 13.197 1.00 97.19 161 LYS A C 1
ATOM 1273 O O . LYS A 1 161 ? 0.890 4.476 12.172 1.00 97.19 161 LYS A O 1
ATOM 1278 N N . THR A 1 162 ? 0.088 6.069 13.549 1.00 96.81 162 THR A N 1
ATOM 1279 C CA . THR A 1 162 ? 0.585 7.219 12.775 1.00 96.81 162 THR A CA 1
ATOM 1280 C C . THR A 1 162 ? 2.112 7.211 12.673 1.00 96.81 162 THR A C 1
ATOM 1282 O O . THR A 1 162 ? 2.664 7.404 11.589 1.00 96.81 162 THR A O 1
ATOM 1285 N N . ILE A 1 163 ? 2.808 6.941 13.784 1.00 98.06 163 ILE A N 1
ATOM 1286 C CA . ILE A 1 163 ? 4.277 6.889 13.827 1.00 98.06 163 ILE A CA 1
ATOM 1287 C C . ILE A 1 163 ? 4.809 5.764 12.933 1.00 98.06 163 ILE A C 1
ATOM 1289 O O . ILE A 1 163 ? 5.711 6.008 12.133 1.00 98.06 163 ILE A O 1
ATOM 1293 N N . LEU A 1 164 ? 4.226 4.563 13.011 1.00 98.19 164 LEU A N 1
ATOM 1294 C CA . LEU A 1 164 ? 4.628 3.438 12.159 1.00 98.19 164 LEU A CA 1
ATOM 1295 C C . LEU A 1 164 ? 4.423 3.755 10.673 1.00 98.19 164 LEU A C 1
ATOM 1297 O O . LEU A 1 164 ? 5.327 3.529 9.874 1.00 98.19 164 LEU A O 1
ATOM 1301 N N . LYS A 1 165 ? 3.276 4.338 10.292 1.00 97.38 165 LYS A N 1
ATOM 1302 C CA . LYS A 1 165 ? 3.028 4.777 8.905 1.00 97.38 165 LYS A CA 1
ATOM 1303 C C . LYS A 1 165 ? 4.058 5.808 8.436 1.00 97.38 165 LYS A C 1
ATOM 1305 O O . LYS A 1 165 ? 4.555 5.701 7.318 1.00 97.38 165 LYS A O 1
ATOM 1310 N N . SER A 1 166 ? 4.399 6.774 9.291 1.00 98.06 166 SER A N 1
ATOM 1311 C CA . SER A 1 166 ? 5.420 7.786 8.998 1.00 98.06 166 SER A CA 1
ATOM 1312 C C . SER A 1 166 ? 6.795 7.151 8.762 1.00 98.06 166 SER A C 1
ATOM 1314 O O . SER A 1 166 ? 7.438 7.432 7.755 1.00 98.06 166 SER A O 1
ATOM 1316 N N . GLN A 1 167 ? 7.207 6.213 9.620 1.00 98.50 167 GLN A N 1
ATOM 1317 C CA . GLN A 1 167 ? 8.459 5.467 9.461 1.00 98.50 167 GLN A CA 1
ATOM 1318 C C . GLN A 1 167 ? 8.478 4.617 8.184 1.00 98.50 167 GLN A C 1
ATOM 1320 O O . GLN A 1 167 ? 9.469 4.628 7.458 1.00 98.50 167 GLN A O 1
ATOM 1325 N N . ILE A 1 168 ? 7.382 3.916 7.874 1.00 98.44 168 ILE A N 1
ATOM 1326 C CA . ILE A 1 168 ? 7.233 3.162 6.619 1.00 98.44 168 ILE A CA 1
ATOM 1327 C C . ILE A 1 168 ? 7.425 4.095 5.418 1.00 98.44 168 ILE A C 1
ATOM 1329 O O . ILE A 1 168 ? 8.169 3.757 4.499 1.00 98.44 168 ILE A O 1
ATOM 1333 N N . SER A 1 169 ? 6.793 5.273 5.432 1.00 97.56 169 SER A N 1
ATOM 1334 C CA . SER A 1 169 ? 6.928 6.265 4.361 1.00 97.56 169 SER A CA 1
ATOM 1335 C C . SER A 1 169 ? 8.361 6.786 4.243 1.00 97.56 169 SER A C 1
ATOM 1337 O O . SER A 1 169 ? 8.893 6.857 3.140 1.00 97.56 169 SER A O 1
ATOM 1339 N N . ASP A 1 170 ? 9.004 7.121 5.361 1.00 98.25 170 ASP A N 1
ATOM 1340 C CA . ASP A 1 170 ? 10.376 7.637 5.394 1.00 98.25 170 ASP A CA 1
ATOM 1341 C C . ASP A 1 170 ? 11.382 6.621 4.827 1.00 98.25 170 ASP A C 1
ATOM 1343 O O . ASP A 1 170 ? 12.144 6.941 3.914 1.00 98.25 170 ASP A O 1
ATOM 1347 N N . TYR A 1 171 ? 11.337 5.366 5.287 1.00 98.25 171 TYR A N 1
ATOM 1348 C CA . TYR A 1 171 ? 12.215 4.315 4.766 1.00 98.25 171 TYR A CA 1
ATOM 1349 C C . TYR A 1 171 ? 11.924 3.975 3.301 1.00 98.25 171 TYR A C 1
ATOM 1351 O O . TYR A 1 171 ? 12.858 3.726 2.536 1.00 98.25 171 TYR A O 1
ATOM 1359 N N . LEU A 1 172 ? 10.653 4.016 2.878 1.00 96.56 172 LEU A N 1
ATOM 1360 C CA . LEU A 1 172 ? 10.282 3.870 1.470 1.00 96.56 172 LEU A CA 1
ATOM 1361 C C . LEU A 1 172 ? 10.902 4.984 0.616 1.00 96.56 172 LEU A C 1
ATOM 1363 O O . LEU A 1 172 ? 11.516 4.693 -0.409 1.00 96.56 172 LEU A O 1
ATOM 1367 N N . HIS A 1 173 ? 10.781 6.242 1.040 1.00 96.50 173 HIS A N 1
ATOM 1368 C CA . HIS A 1 173 ? 11.374 7.370 0.324 1.00 96.50 173 HIS A CA 1
ATOM 1369 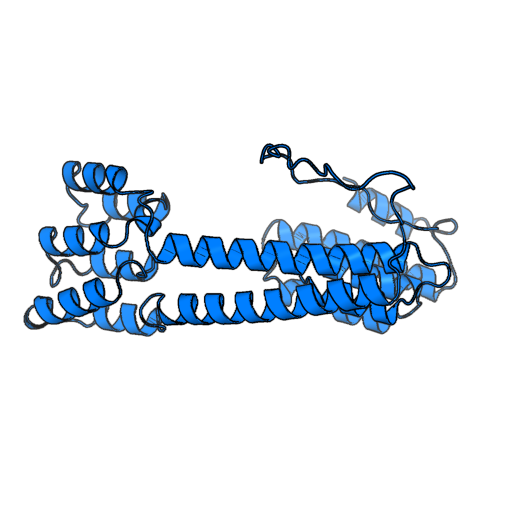C C . HIS A 1 173 ? 12.892 7.245 0.234 1.00 96.50 173 HIS A C 1
ATOM 1371 O O . HIS A 1 173 ? 13.447 7.398 -0.853 1.00 96.50 173 HIS A O 1
ATOM 1377 N N . LYS A 1 174 ? 13.560 6.917 1.344 1.00 97.31 174 LYS A N 1
ATOM 1378 C CA . LYS A 1 174 ? 15.019 6.775 1.383 1.00 97.31 174 LYS A CA 1
ATOM 1379 C C . LYS A 1 174 ? 15.514 5.645 0.487 1.00 97.31 174 LYS A C 1
ATOM 1381 O O . LYS A 1 174 ? 16.404 5.885 -0.323 1.00 97.31 174 LYS A O 1
ATOM 1386 N N . LYS A 1 175 ? 14.903 4.450 0.545 1.00 96.75 175 LYS A N 1
ATOM 1387 C CA . LYS A 1 175 ? 15.311 3.346 -0.343 1.00 96.75 175 LYS A CA 1
ATOM 1388 C C . LYS A 1 175 ? 15.088 3.703 -1.816 1.00 96.75 175 LYS A C 1
ATOM 1390 O O . LYS A 1 175 ? 15.939 3.426 -2.652 1.00 96.75 175 LYS A O 1
ATOM 1395 N N . VAL A 1 176 ? 13.967 4.348 -2.152 1.00 95.00 176 VAL A N 1
ATOM 1396 C CA . VAL A 1 176 ? 13.681 4.736 -3.542 1.00 95.00 176 VAL A CA 1
ATOM 1397 C C . VAL A 1 176 ? 14.663 5.801 -4.026 1.00 95.00 176 VAL A C 1
ATOM 1399 O O . VAL A 1 176 ? 15.135 5.696 -5.153 1.00 95.00 176 VAL A O 1
ATOM 1402 N N . ALA A 1 177 ? 15.027 6.772 -3.185 1.00 94.88 177 ALA A N 1
ATOM 1403 C CA . ALA A 1 177 ? 16.024 7.783 -3.527 1.00 94.88 177 ALA A CA 1
ATOM 1404 C C . ALA A 1 177 ? 17.388 7.151 -3.858 1.00 94.88 177 ALA A C 1
ATOM 1406 O O . ALA A 1 177 ? 17.935 7.422 -4.926 1.00 94.88 177 ALA A O 1
ATOM 1407 N N . SER A 1 178 ? 17.882 6.232 -3.020 1.00 96.25 178 SER A N 1
ATOM 1408 C CA . SER A 1 178 ? 19.138 5.513 -3.283 1.00 96.25 178 SER A CA 1
ATOM 1409 C C . SER A 1 178 ? 19.090 4.718 -4.594 1.00 96.25 178 SER A C 1
ATOM 1411 O O . SER A 1 178 ? 20.014 4.792 -5.402 1.00 96.25 178 SER A O 1
ATOM 1413 N N . ALA A 1 179 ? 17.986 4.009 -4.859 1.00 96.06 179 ALA A N 1
ATOM 1414 C CA . ALA A 1 179 ? 17.804 3.295 -6.124 1.00 96.06 179 ALA A CA 1
ATOM 1415 C C . ALA A 1 179 ? 17.773 4.249 -7.333 1.00 96.06 179 ALA A C 1
ATOM 1417 O O . ALA A 1 179 ? 18.359 3.953 -8.373 1.00 96.06 179 ALA A O 1
ATOM 1418 N N . GLN A 1 180 ? 17.129 5.413 -7.206 1.00 93.62 180 GLN A N 1
ATOM 1419 C CA . GLN A 1 180 ? 17.079 6.428 -8.261 1.00 93.62 180 GLN A CA 1
ATOM 1420 C C . GLN A 1 180 ? 18.449 7.039 -8.555 1.00 93.62 180 GLN A C 1
ATOM 1422 O O . GLN A 1 180 ? 18.747 7.305 -9.720 1.00 93.62 180 GLN A O 1
ATOM 1427 N N . ASP A 1 181 ? 19.287 7.245 -7.541 1.00 93.44 181 ASP A N 1
ATOM 1428 C CA . ASP A 1 181 ? 20.653 7.728 -7.741 1.00 93.44 181 ASP A CA 1
ATOM 1429 C C . ASP A 1 181 ? 21.493 6.709 -8.524 1.00 93.44 181 ASP A C 1
ATOM 1431 O O . ASP A 1 181 ? 22.197 7.085 -9.466 1.00 93.44 181 ASP A O 1
ATOM 1435 N N . ILE A 1 182 ? 21.332 5.414 -8.233 1.00 95.50 182 ILE A N 1
ATOM 1436 C CA . ILE A 1 182 ? 21.987 4.334 -8.984 1.00 95.50 182 ILE A CA 1
ATOM 1437 C C . ILE A 1 182 ? 21.454 4.254 -10.421 1.00 95.50 182 ILE A C 1
ATOM 1439 O O . ILE A 1 182 ? 22.243 4.222 -11.366 1.00 95.50 182 ILE A O 1
ATOM 1443 N N . ILE A 1 183 ? 20.133 4.304 -10.623 1.00 94.06 183 ILE A N 1
ATOM 1444 C CA . ILE A 1 183 ? 19.519 4.329 -11.963 1.00 94.06 183 ILE A CA 1
ATOM 1445 C C . ILE A 1 183 ? 20.035 5.519 -12.772 1.00 94.06 183 ILE A C 1
ATOM 1447 O O . ILE A 1 183 ? 20.430 5.360 -13.928 1.00 94.06 183 ILE A O 1
ATOM 1451 N N . ARG A 1 184 ? 20.068 6.715 -12.170 1.00 93.12 184 ARG A N 1
ATOM 1452 C CA . ARG A 1 184 ? 20.586 7.923 -12.819 1.00 93.12 184 ARG A CA 1
ATOM 1453 C C . ARG A 1 184 ? 22.048 7.737 -13.208 1.00 93.12 184 ARG A C 1
ATOM 1455 O O . ARG A 1 184 ? 22.407 8.104 -14.324 1.00 93.12 184 ARG A O 1
ATOM 1462 N N . SER A 1 185 ? 22.857 7.136 -12.338 1.00 93.94 185 SER A N 1
ATOM 1463 C CA . SER A 1 185 ? 24.252 6.812 -12.636 1.00 93.94 185 SER A CA 1
ATOM 1464 C C . SER A 1 185 ? 24.380 5.891 -13.846 1.00 93.94 185 SER A C 1
ATOM 1466 O O . SER A 1 185 ? 25.108 6.212 -14.780 1.00 93.94 185 SER A O 1
ATOM 1468 N N . ILE A 1 186 ? 23.633 4.782 -13.865 1.00 93.12 186 ILE A N 1
ATOM 1469 C CA . ILE A 1 186 ? 23.657 3.789 -14.950 1.00 93.12 186 ILE A CA 1
ATOM 1470 C C . ILE A 1 186 ? 23.256 4.422 -16.288 1.00 93.12 186 ILE A C 1
ATOM 1472 O O . ILE A 1 186 ? 23.898 4.190 -17.309 1.00 93.12 186 ILE A O 1
ATOM 1476 N N . LEU A 1 187 ? 22.213 5.258 -16.291 1.00 91.00 187 LEU A N 1
ATOM 1477 C CA . LEU A 1 187 ? 21.724 5.934 -17.497 1.00 91.00 187 LEU A CA 1
ATOM 1478 C C . LEU A 1 187 ? 22.705 6.969 -18.064 1.00 91.00 187 LEU A C 1
ATOM 1480 O O . LEU A 1 187 ? 22.613 7.299 -19.248 1.00 91.00 187 LEU A O 1
ATOM 1484 N N . ASN A 1 188 ? 23.610 7.496 -17.236 1.00 89.88 188 ASN A N 1
ATOM 1485 C CA . ASN A 1 188 ? 24.616 8.477 -17.638 1.00 89.88 188 ASN A CA 1
ATOM 1486 C C . ASN A 1 188 ? 26.010 7.867 -17.846 1.00 89.88 188 ASN A C 1
ATOM 1488 O O . ASN A 1 188 ? 26.937 8.602 -18.196 1.00 89.88 188 ASN A O 1
ATOM 1492 N N . ASP A 1 189 ? 26.172 6.557 -17.645 1.00 90.00 189 ASP A N 1
ATOM 1493 C CA . ASP A 1 189 ? 27.432 5.877 -17.916 1.00 90.00 189 ASP A CA 1
ATOM 1494 C C . ASP A 1 189 ? 27.714 5.828 -19.427 1.00 90.00 189 ASP A C 1
ATOM 1496 O O . ASP A 1 189 ? 26.821 5.779 -20.277 1.00 90.00 189 ASP A O 1
ATOM 1500 N N . SER A 1 190 ? 29.000 5.821 -19.762 1.00 87.06 190 SER A N 1
ATOM 1501 C CA . SER A 1 190 ? 29.513 5.565 -21.105 1.00 87.06 190 SER A CA 1
ATOM 1502 C C . SER A 1 190 ? 29.072 4.217 -21.686 1.00 87.06 190 SER A C 1
ATOM 1504 O O . SER A 1 190 ? 28.933 4.097 -22.907 1.00 87.06 190 SER A O 1
ATOM 1506 N N . ILE A 1 191 ? 28.849 3.211 -20.833 1.00 88.25 191 ILE A N 1
ATOM 1507 C CA . ILE A 1 191 ? 28.349 1.889 -21.210 1.00 88.25 191 ILE A CA 1
ATOM 1508 C C . ILE A 1 191 ? 27.114 1.590 -20.366 1.00 88.25 191 ILE A C 1
ATOM 1510 O O . ILE A 1 191 ? 27.201 1.354 -19.165 1.00 88.25 191 ILE A O 1
ATOM 1514 N N . LEU A 1 192 ? 25.953 1.557 -21.018 1.00 87.75 192 LEU A N 1
ATOM 1515 C CA . LEU A 1 192 ? 24.694 1.269 -20.347 1.00 87.75 192 LEU A CA 1
ATOM 1516 C C . LEU A 1 192 ? 24.578 -0.223 -20.000 1.00 87.75 192 LEU A C 1
ATOM 1518 O O . LEU A 1 192 ? 24.298 -1.046 -20.878 1.00 87.75 192 LEU A O 1
ATOM 1522 N N . ASP A 1 193 ? 24.706 -0.565 -18.717 1.00 92.00 193 ASP A N 1
ATOM 1523 C CA . ASP A 1 193 ? 24.340 -1.891 -18.215 1.00 92.00 193 ASP A CA 1
ATOM 1524 C C . ASP A 1 193 ? 22.818 -1.990 -18.040 1.00 92.00 193 ASP A C 1
ATOM 1526 O O . ASP A 1 193 ? 22.226 -1.596 -17.034 1.00 92.00 193 ASP A O 1
ATOM 1530 N N . ARG A 1 194 ? 22.153 -2.528 -19.063 1.00 91.06 194 ARG A N 1
ATOM 1531 C CA . ARG A 1 194 ? 20.694 -2.688 -19.058 1.00 91.06 194 ARG A CA 1
ATOM 1532 C C . ARG A 1 194 ? 20.200 -3.799 -18.141 1.00 91.06 194 ARG A C 1
ATOM 1534 O O . ARG A 1 194 ? 19.017 -3.804 -17.802 1.00 91.06 194 ARG A O 1
ATOM 1541 N N . TYR A 1 195 ? 21.043 -4.780 -17.816 1.00 93.69 195 TYR A N 1
ATOM 1542 C CA . TYR A 1 195 ? 20.670 -5.814 -16.855 1.00 93.69 195 TYR A CA 1
ATOM 1543 C C . TYR A 1 195 ? 20.588 -5.191 -15.465 1.00 93.69 195 TYR A C 1
ATOM 1545 O O . TYR A 1 195 ? 19.551 -5.287 -14.812 1.00 93.69 195 TYR A O 1
ATOM 1553 N N . GLU A 1 196 ? 21.634 -4.463 -15.085 1.00 94.88 196 GLU A N 1
ATOM 1554 C CA . GLU A 1 196 ? 21.679 -3.743 -13.822 1.00 94.88 196 GLU A CA 1
ATOM 1555 C C . GLU A 1 196 ? 20.585 -2.668 -13.736 1.00 94.88 196 GLU A C 1
ATOM 1557 O O . GLU A 1 196 ? 19.870 -2.609 -12.736 1.00 94.88 196 GLU A O 1
ATOM 1562 N N . LEU A 1 197 ? 20.362 -1.891 -14.805 1.00 94.62 197 LEU A N 1
ATOM 1563 C CA . LEU A 1 197 ? 19.267 -0.916 -14.868 1.00 94.62 197 LEU A CA 1
ATOM 1564 C C . LEU A 1 197 ? 17.914 -1.553 -14.529 1.00 94.62 197 LEU A C 1
ATOM 1566 O O . LEU A 1 197 ? 17.172 -1.023 -13.706 1.00 94.62 197 LEU A O 1
ATOM 1570 N N . ARG A 1 198 ? 17.580 -2.682 -15.168 1.00 95.81 198 ARG A N 1
ATOM 1571 C CA . ARG A 1 198 ? 16.3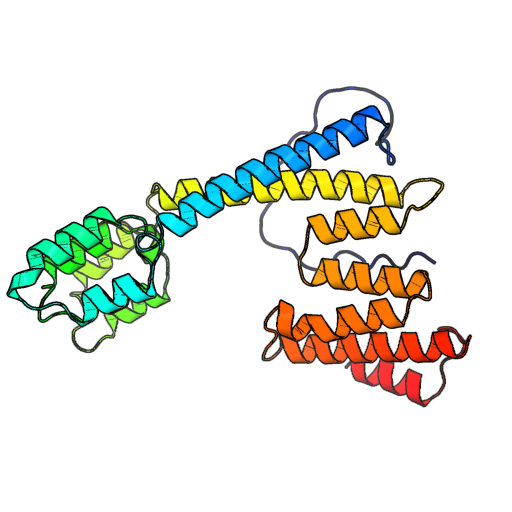04 -3.372 -14.925 1.00 95.81 198 ARG A CA 1
ATOM 1572 C C . ARG A 1 198 ? 16.218 -3.918 -13.505 1.00 95.81 198 ARG A C 1
ATOM 1574 O O . ARG A 1 198 ? 15.149 -3.828 -12.923 1.00 95.81 198 ARG A O 1
ATOM 1581 N N . SER A 1 199 ? 17.322 -4.409 -12.940 1.00 96.56 199 SER A N 1
ATOM 1582 C CA . SER A 1 199 ? 17.359 -4.852 -11.541 1.00 96.56 199 SER A CA 1
ATOM 1583 C C . SER A 1 199 ? 17.058 -3.709 -10.567 1.00 96.56 199 SER A C 1
ATOM 1585 O O . SER A 1 199 ? 16.324 -3.905 -9.604 1.00 96.56 199 SER A O 1
ATOM 1587 N N . TRP A 1 200 ? 17.595 -2.510 -10.808 1.00 96.56 200 TRP A N 1
ATOM 1588 C CA . TRP A 1 200 ? 17.331 -1.355 -9.944 1.00 96.56 200 TRP A CA 1
ATOM 1589 C C . TRP A 1 200 ? 15.945 -0.748 -10.144 1.00 96.56 200 TRP A C 1
ATOM 1591 O O . TRP A 1 200 ? 15.358 -0.257 -9.182 1.00 96.56 200 TRP A O 1
ATOM 1601 N N . LEU A 1 201 ? 15.405 -0.807 -11.362 1.00 95.12 201 LEU A N 1
ATOM 1602 C CA . LEU A 1 201 ? 14.001 -0.486 -11.614 1.00 95.12 201 LEU A CA 1
ATOM 1603 C C . LEU A 1 201 ? 13.091 -1.452 -10.835 1.00 95.12 201 LEU A C 1
ATOM 1605 O O . LEU A 1 201 ? 12.253 -1.005 -10.060 1.00 95.12 201 LEU A O 1
ATOM 1609 N N . ASP A 1 202 ? 13.323 -2.759 -10.936 1.00 94.62 202 ASP A N 1
ATOM 1610 C CA . ASP A 1 202 ? 12.549 -3.781 -10.214 1.00 94.62 202 ASP A CA 1
ATOM 1611 C C . ASP A 1 202 ? 12.578 -3.563 -8.685 1.00 94.62 202 ASP A C 1
ATOM 1613 O O . ASP A 1 202 ? 11.550 -3.608 -8.014 1.00 94.62 202 ASP A O 1
ATOM 1617 N N . ASN A 1 203 ? 13.737 -3.168 -8.143 1.00 93.62 203 ASN A N 1
ATOM 1618 C CA . ASN A 1 203 ? 13.920 -2.797 -6.733 1.00 93.62 203 ASN A CA 1
ATOM 1619 C C . ASN A 1 203 ? 13.069 -1.595 -6.257 1.00 93.62 203 ASN A C 1
ATOM 1621 O O . ASN A 1 203 ? 12.840 -1.443 -5.045 1.00 93.62 203 ASN A O 1
ATOM 1625 N N . ILE A 1 204 ? 12.650 -0.706 -7.166 1.00 92.00 204 ILE A N 1
ATOM 1626 C CA . ILE A 1 204 ? 11.691 0.372 -6.875 1.00 92.00 204 ILE A CA 1
ATOM 1627 C C . ILE A 1 204 ? 10.267 -0.182 -6.940 1.00 92.00 204 ILE A C 1
ATOM 1629 O O . ILE A 1 204 ? 9.495 0.039 -6.002 1.00 92.00 204 ILE A O 1
ATOM 1633 N N . GLY A 1 205 ? 9.962 -0.917 -8.013 1.00 90.00 205 GLY A N 1
ATOM 1634 C CA . GLY A 1 205 ? 8.648 -1.483 -8.298 1.00 90.00 205 GLY A CA 1
ATOM 1635 C C . GLY A 1 205 ? 7.586 -0.435 -8.646 1.00 90.00 205 GLY A C 1
ATOM 1636 O O . GLY A 1 205 ? 7.798 0.777 -8.549 1.00 90.00 205 GLY A O 1
ATOM 1637 N N . GLY A 1 206 ? 6.410 -0.914 -9.041 1.00 90.31 206 GLY A N 1
ATOM 1638 C CA . GLY A 1 206 ? 5.261 -0.077 -9.372 1.00 90.31 206 GLY A CA 1
ATOM 1639 C C . GLY A 1 206 ? 4.997 0.016 -10.872 1.00 90.31 206 GLY A C 1
ATOM 1640 O O . GLY A 1 206 ? 5.895 -0.114 -11.701 1.00 90.31 206 GLY A O 1
ATOM 1641 N N . TYR A 1 207 ? 3.737 0.289 -11.212 1.00 92.00 207 TYR A N 1
ATOM 1642 C CA . TYR A 1 207 ? 3.213 0.189 -12.575 1.00 92.00 207 TYR A CA 1
ATOM 1643 C C . TYR A 1 207 ? 4.050 0.948 -13.615 1.00 92.00 207 TYR A C 1
ATOM 1645 O O . TYR A 1 207 ? 4.469 0.382 -14.622 1.00 92.00 207 TYR A O 1
ATOM 1653 N N . ILE A 1 208 ? 4.376 2.214 -13.342 1.00 90.38 208 ILE A N 1
ATOM 1654 C CA . ILE A 1 208 ? 5.176 3.051 -14.251 1.00 90.38 208 ILE A CA 1
ATOM 1655 C C . ILE A 1 208 ? 6.609 2.522 -14.406 1.00 90.38 208 ILE A C 1
ATOM 1657 O O . ILE A 1 208 ? 7.205 2.634 -15.477 1.00 90.38 208 ILE A O 1
ATOM 1661 N N . VAL A 1 209 ? 7.179 1.941 -13.351 1.00 93.06 209 VAL A N 1
ATOM 1662 C CA . VAL A 1 209 ? 8.530 1.374 -13.391 1.00 93.06 209 VAL A CA 1
ATOM 1663 C C . VAL A 1 209 ? 8.547 0.098 -14.231 1.00 93.06 209 VAL A C 1
ATOM 1665 O O . VAL A 1 209 ? 9.434 -0.065 -15.071 1.00 93.06 209 VAL A O 1
ATOM 1668 N N . ASP A 1 210 ? 7.514 -0.738 -14.131 1.00 95.44 210 ASP A N 1
ATOM 1669 C CA . ASP A 1 210 ? 7.368 -1.914 -14.992 1.00 95.44 210 ASP A CA 1
ATOM 1670 C C . ASP A 1 210 ? 7.198 -1.534 -16.466 1.00 95.44 210 ASP A C 1
ATOM 1672 O O . ASP A 1 210 ? 7.780 -2.179 -17.341 1.00 95.44 210 ASP A O 1
ATOM 1676 N N . GLN A 1 211 ? 6.500 -0.433 -16.770 1.00 93.81 211 GLN A N 1
ATOM 1677 C CA . GLN A 1 211 ? 6.450 0.108 -18.133 1.00 93.81 211 GLN A CA 1
ATOM 1678 C C . GLN A 1 211 ? 7.842 0.516 -18.651 1.00 93.81 211 GLN A C 1
ATOM 1680 O O . GLN A 1 211 ? 8.156 0.305 -19.829 1.00 93.81 211 GLN A O 1
ATOM 1685 N N . GLN A 1 212 ? 8.715 1.055 -17.790 1.00 93.56 212 GLN A N 1
ATOM 1686 C CA . GLN A 1 212 ? 10.107 1.358 -18.152 1.00 93.56 212 GLN A CA 1
ATOM 1687 C C . GLN A 1 212 ? 10.931 0.084 -18.375 1.00 93.56 212 GLN A C 1
ATOM 1689 O O . GLN A 1 212 ? 11.756 0.036 -19.294 1.00 93.56 212 GLN A O 1
ATOM 1694 N N . ILE A 1 213 ? 10.690 -0.971 -17.590 1.00 96.12 213 ILE A N 1
ATOM 1695 C CA . ILE A 1 213 ? 11.315 -2.284 -17.792 1.00 96.12 213 ILE A CA 1
ATOM 1696 C C . ILE A 1 213 ? 10.876 -2.882 -19.137 1.00 96.12 213 ILE A C 1
ATOM 1698 O O . ILE A 1 213 ? 11.729 -3.337 -19.904 1.00 96.12 213 ILE A O 1
ATOM 1702 N N . ILE A 1 214 ? 9.583 -2.811 -19.479 1.00 96.19 214 ILE A N 1
ATOM 1703 C CA . ILE A 1 214 ? 9.052 -3.221 -20.791 1.00 96.19 214 ILE A CA 1
ATOM 1704 C C . ILE A 1 214 ? 9.757 -2.454 -21.913 1.00 96.19 214 ILE A C 1
ATOM 1706 O O . ILE A 1 214 ? 10.299 -3.068 -22.834 1.00 96.19 214 ILE A O 1
ATOM 1710 N N . ALA A 1 215 ? 9.830 -1.123 -21.820 1.00 92.88 215 ALA A N 1
ATOM 1711 C CA . ALA A 1 215 ? 10.516 -0.300 -22.815 1.00 92.88 215 ALA A CA 1
ATOM 1712 C C . ALA A 1 215 ? 12.006 -0.671 -22.954 1.00 92.88 215 ALA A C 1
ATOM 1714 O O . ALA A 1 215 ? 12.542 -0.716 -24.063 1.00 92.88 215 ALA A O 1
ATOM 1715 N N . SER A 1 216 ? 12.674 -0.992 -21.843 1.00 94.06 216 SER A N 1
ATOM 1716 C CA . SER A 1 216 ? 14.058 -1.478 -21.832 1.00 94.06 216 SER A CA 1
ATOM 1717 C C . SER A 1 216 ? 14.209 -2.825 -22.552 1.00 94.06 216 SER A C 1
ATOM 1719 O O . SER A 1 216 ? 15.183 -3.017 -23.283 1.00 94.06 216 SER A O 1
ATOM 1721 N N . TYR A 1 217 ? 13.247 -3.745 -22.417 1.00 95.75 217 TYR A N 1
ATOM 1722 C CA . TYR A 1 217 ? 13.239 -4.999 -23.178 1.00 95.75 217 TYR A CA 1
ATOM 1723 C C . TYR A 1 217 ? 13.051 -4.780 -24.682 1.00 95.75 217 TYR A C 1
ATOM 1725 O O . TYR A 1 217 ? 13.743 -5.426 -25.470 1.00 95.75 217 TYR A O 1
ATOM 1733 N N . LEU A 1 218 ? 12.184 -3.847 -25.091 1.00 92.81 218 LEU A N 1
ATOM 1734 C CA . LEU A 1 218 ? 12.001 -3.512 -26.510 1.00 92.81 218 LEU A CA 1
ATOM 1735 C C . LEU A 1 218 ? 13.293 -2.994 -27.149 1.00 92.81 218 LEU A C 1
ATOM 1737 O O . LEU A 1 218 ? 13.624 -3.382 -28.269 1.00 92.81 218 LEU A O 1
ATOM 1741 N N . GLN A 1 219 ? 14.042 -2.154 -26.428 1.00 89.38 219 GLN A N 1
ATOM 1742 C CA . GLN A 1 219 ? 15.328 -1.626 -26.895 1.00 89.38 219 GLN A CA 1
ATOM 1743 C C . GLN A 1 219 ? 16.400 -2.712 -27.064 1.00 89.38 219 GLN A C 1
ATOM 1745 O O . GLN A 1 219 ? 17.294 -2.546 -27.891 1.00 89.38 219 GLN A O 1
ATOM 1750 N N . ASP A 1 220 ? 16.298 -3.808 -26.309 1.00 91.75 220 ASP A N 1
ATOM 1751 C CA . ASP A 1 220 ? 17.181 -4.978 -26.403 1.00 91.75 220 ASP A CA 1
ATOM 1752 C C . ASP A 1 220 ? 16.682 -6.038 -27.395 1.00 91.75 220 ASP A C 1
ATOM 1754 O O . ASP A 1 220 ? 17.226 -7.141 -27.438 1.00 91.75 220 ASP A O 1
ATOM 1758 N N . GLU A 1 221 ? 15.628 -5.739 -28.163 1.00 93.50 221 GLU A N 1
ATOM 1759 C CA . GLU A 1 221 ? 14.936 -6.691 -29.043 1.00 93.50 221 GLU A CA 1
ATOM 1760 C C . GLU A 1 221 ? 14.428 -7.951 -28.300 1.00 93.50 221 GLU A C 1
ATOM 1762 O O . GLU A 1 221 ? 14.180 -8.998 -28.900 1.00 93.50 221 GLU A O 1
ATOM 1767 N N . LYS A 1 222 ? 14.231 -7.860 -26.976 1.00 95.19 222 LYS A N 1
ATOM 1768 C CA . LYS A 1 222 ? 13.720 -8.939 -26.112 1.00 95.19 222 LYS A CA 1
ATOM 1769 C C . LYS A 1 222 ? 12.193 -8.912 -26.053 1.00 95.19 222 LYS A C 1
ATOM 1771 O O . LYS A 1 222 ? 11.597 -8.707 -24.995 1.00 95.19 222 LYS A O 1
ATOM 1776 N N . TYR A 1 223 ? 11.558 -9.105 -27.204 1.00 95.56 223 TYR A N 1
ATOM 1777 C CA . TYR A 1 223 ? 10.106 -8.957 -27.350 1.00 95.56 223 TYR A CA 1
ATOM 1778 C C . TYR A 1 223 ? 9.305 -9.931 -26.482 1.00 95.56 223 TYR A C 1
ATOM 1780 O O . TYR A 1 223 ? 8.312 -9.528 -25.886 1.00 95.56 223 TYR A O 1
ATOM 1788 N N . ASP A 1 224 ? 9.769 -11.174 -26.332 1.00 96.12 224 ASP A N 1
ATOM 1789 C CA . ASP A 1 224 ? 9.081 -12.170 -25.501 1.00 96.12 224 ASP A CA 1
ATOM 1790 C C . ASP A 1 224 ? 9.061 -11.757 -24.021 1.00 96.12 224 ASP A C 1
ATOM 1792 O O . ASP A 1 224 ? 8.040 -11.884 -23.343 1.00 96.12 224 ASP A O 1
ATOM 1796 N N . SER A 1 225 ? 10.172 -11.207 -23.515 1.00 96.31 225 SER A N 1
ATOM 1797 C CA . SER A 1 225 ? 10.252 -10.682 -22.146 1.00 96.31 225 SER A CA 1
ATOM 1798 C C . SER A 1 225 ? 9.361 -9.454 -21.958 1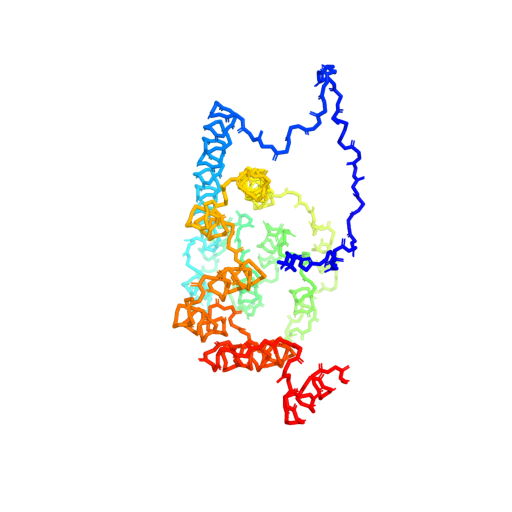.00 96.31 225 SER A C 1
ATOM 1800 O O . SER A 1 225 ? 8.659 -9.366 -20.951 1.00 96.31 225 SER A O 1
ATOM 1802 N N . ALA A 1 226 ? 9.341 -8.543 -22.939 1.00 96.75 226 ALA A N 1
ATOM 1803 C CA . ALA A 1 226 ? 8.457 -7.378 -22.934 1.00 96.75 226 ALA A CA 1
ATOM 1804 C C . ALA A 1 226 ? 6.979 -7.797 -22.883 1.00 96.75 226 ALA A C 1
ATOM 1806 O O . ALA A 1 226 ? 6.243 -7.335 -22.016 1.00 96.75 226 ALA A O 1
ATOM 1807 N N . GLN A 1 227 ? 6.565 -8.719 -23.759 1.00 97.25 227 GLN A N 1
ATOM 1808 C CA . GLN A 1 227 ? 5.190 -9.213 -23.828 1.00 97.25 227 GLN A CA 1
ATOM 1809 C C . GLN A 1 227 ? 4.783 -9.962 -22.554 1.00 97.25 227 GLN A C 1
ATOM 1811 O O . GLN A 1 227 ? 3.651 -9.826 -22.092 1.00 97.25 227 GLN A O 1
ATOM 1816 N N . THR A 1 228 ? 5.701 -10.743 -21.976 1.00 97.75 228 THR A N 1
ATOM 1817 C CA . THR A 1 228 ? 5.447 -11.473 -20.727 1.00 97.75 228 THR A CA 1
ATOM 1818 C C . THR A 1 228 ? 5.118 -10.506 -19.596 1.00 97.75 228 THR A C 1
ATOM 1820 O O . THR A 1 228 ? 4.074 -10.656 -18.968 1.00 97.75 228 THR A O 1
ATOM 1823 N N . LEU A 1 229 ? 5.960 -9.492 -19.366 1.00 97.12 229 LEU A N 1
ATOM 1824 C CA . LEU A 1 229 ? 5.709 -8.499 -18.318 1.00 97.12 229 LEU A CA 1
ATOM 1825 C C . LEU A 1 229 ? 4.462 -7.658 -18.625 1.00 97.12 229 LEU A C 1
ATOM 1827 O O . LEU A 1 229 ? 3.630 -7.467 -17.743 1.00 97.12 229 LEU A O 1
ATOM 1831 N N . LEU A 1 230 ? 4.280 -7.236 -19.882 1.00 97.69 230 LEU A N 1
ATOM 1832 C CA . LEU A 1 230 ? 3.105 -6.481 -20.320 1.00 97.69 230 LEU A CA 1
ATOM 1833 C C . LEU A 1 230 ? 1.803 -7.201 -19.964 1.00 97.69 230 LEU A C 1
ATOM 1835 O O . LEU A 1 230 ? 0.908 -6.587 -19.394 1.00 97.69 230 LEU A O 1
ATOM 1839 N N . ASN A 1 231 ? 1.712 -8.501 -20.250 1.00 97.62 231 ASN A N 1
ATOM 1840 C CA . ASN A 1 231 ? 0.520 -9.307 -19.983 1.00 97.62 231 ASN A CA 1
ATOM 1841 C C . ASN A 1 231 ? 0.258 -9.552 -18.487 1.00 97.62 231 ASN A C 1
ATOM 1843 O O . ASN A 1 231 ? -0.865 -9.903 -18.130 1.00 97.62 231 ASN A O 1
ATOM 1847 N N . LEU A 1 232 ? 1.264 -9.387 -17.624 1.00 97.06 232 LEU A N 1
ATOM 1848 C CA . LEU A 1 232 ? 1.115 -9.553 -16.177 1.00 97.06 232 LEU A CA 1
ATOM 1849 C C . LEU A 1 232 ? 0.556 -8.299 -15.492 1.00 97.06 232 LEU A C 1
ATOM 1851 O O . LEU A 1 232 ? -0.101 -8.442 -14.458 1.00 97.06 232 LEU A O 1
ATOM 1855 N N . LEU A 1 233 ? 0.770 -7.100 -16.057 1.00 95.62 233 LEU A N 1
ATOM 1856 C CA . LEU A 1 233 ? 0.443 -5.832 -15.387 1.00 95.62 233 LEU A CA 1
ATOM 1857 C C . LEU A 1 233 ? -1.005 -5.738 -14.868 1.00 95.62 233 LEU A C 1
ATOM 1859 O O . LEU A 1 233 ? -1.156 -5.349 -13.711 1.00 95.62 233 LEU A O 1
ATOM 1863 N N . PRO A 1 234 ? -2.059 -6.142 -15.613 1.00 96.38 234 PRO A N 1
ATOM 1864 C CA . PRO A 1 234 ? -3.434 -6.038 -15.117 1.00 96.38 234 PRO A CA 1
ATOM 1865 C C . PRO A 1 234 ? -3.653 -6.822 -13.829 1.00 96.38 234 PRO A C 1
ATOM 1867 O O . PRO A 1 234 ? -4.241 -6.320 -12.878 1.00 96.38 234 PRO A O 1
ATOM 1870 N N . SER A 1 235 ? -3.116 -8.044 -13.776 1.00 95.88 235 SER A N 1
ATOM 1871 C CA . SER A 1 235 ? -3.219 -8.902 -12.595 1.00 95.88 235 SER A CA 1
ATOM 1872 C C . SER A 1 235 ? -2.336 -8.431 -11.441 1.00 95.88 235 SER A C 1
ATOM 1874 O O . SER A 1 235 ? -2.738 -8.529 -10.286 1.00 95.88 235 SER A O 1
ATOM 1876 N N . LEU A 1 236 ? -1.147 -7.903 -11.749 1.00 94.75 236 LEU A N 1
ATOM 1877 C CA . LEU A 1 236 ? -0.183 -7.448 -10.751 1.00 94.75 236 LEU A CA 1
ATOM 1878 C C . LEU A 1 236 ? -0.677 -6.196 -10.015 1.00 94.75 236 LEU A C 1
ATOM 1880 O O . LEU A 1 236 ? -0.442 -6.063 -8.816 1.00 94.75 236 LEU A O 1
ATOM 1884 N N . TYR A 1 237 ? -1.380 -5.312 -10.726 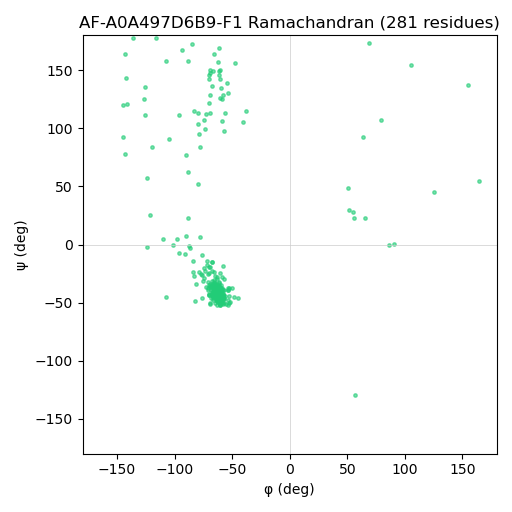1.00 94.50 237 TYR A N 1
ATOM 1885 C CA . TYR A 1 237 ? -1.851 -4.024 -10.210 1.00 94.50 237 TYR A CA 1
ATOM 1886 C C . TYR A 1 237 ? -3.366 -3.937 -10.019 1.00 94.50 237 TYR A C 1
ATOM 1888 O O . TYR A 1 237 ? -3.848 -2.877 -9.638 1.00 94.50 237 TYR A O 1
ATOM 1896 N N . GLN A 1 238 ? -4.093 -5.040 -10.239 1.00 95.94 238 GLN A N 1
ATOM 1897 C CA . GLN A 1 238 ? -5.554 -5.115 -10.100 1.00 95.94 238 GLN A CA 1
ATOM 1898 C C . GLN A 1 238 ? -6.253 -3.983 -10.869 1.00 95.94 238 GLN A C 1
ATOM 1900 O O . GLN A 1 238 ? -7.076 -3.257 -10.319 1.00 95.94 238 GLN A O 1
ATOM 1905 N N . LEU A 1 239 ? -5.860 -3.795 -12.133 1.00 93.19 239 LEU A N 1
ATOM 1906 C CA . LEU A 1 239 ? -6.371 -2.702 -12.958 1.00 93.19 239 LEU A CA 1
ATOM 1907 C C . LEU A 1 239 ? -7.847 -2.937 -13.289 1.00 93.19 239 LEU A C 1
ATOM 1909 O O . LEU A 1 239 ? -8.225 -3.997 -13.787 1.00 93.19 239 LEU A O 1
ATOM 1913 N N . GLU A 1 240 ? -8.674 -1.929 -13.030 1.00 93.06 240 GLU A N 1
ATOM 1914 C CA . GLU A 1 240 ? -10.113 -1.955 -13.282 1.00 93.06 240 GLU A CA 1
ATOM 1915 C C . GLU A 1 240 ? -10.592 -0.579 -13.768 1.00 93.06 240 GLU A C 1
ATOM 1917 O O . GLU A 1 240 ? -9.891 0.426 -13.645 1.00 93.06 240 GLU A O 1
ATOM 1922 N N . GLY A 1 241 ? -11.796 -0.518 -14.341 1.00 94.38 241 GLY A N 1
ATOM 1923 C CA . GLY A 1 241 ? -12.407 0.745 -14.765 1.00 94.38 241 GLY A CA 1
ATOM 1924 C C . GLY A 1 241 ? -11.543 1.534 -15.756 1.00 94.38 241 GLY A C 1
ATOM 1925 O O . GLY A 1 241 ? -11.099 0.994 -16.768 1.00 94.38 241 GLY A O 1
ATOM 1926 N N . GLU A 1 242 ? -11.328 2.820 -15.472 1.00 92.06 242 GLU A N 1
ATOM 1927 C CA . GLU A 1 242 ? -10.535 3.720 -16.323 1.00 92.06 242 GLU A CA 1
ATOM 1928 C C . GLU A 1 242 ? -9.057 3.307 -16.411 1.00 92.06 242 GLU A C 1
ATOM 1930 O O . GLU A 1 242 ? -8.456 3.438 -17.478 1.00 92.06 242 GLU A O 1
ATOM 1935 N N . ASP A 1 243 ? -8.486 2.734 -15.346 1.00 90.44 243 ASP A N 1
ATOM 1936 C CA . ASP A 1 243 ? -7.090 2.280 -15.341 1.00 90.44 243 ASP A CA 1
ATOM 1937 C C . ASP A 1 243 ? -6.881 1.094 -16.291 1.00 90.44 243 ASP A C 1
ATOM 1939 O O . ASP A 1 243 ? -5.858 1.007 -16.974 1.00 90.44 243 ASP A O 1
ATOM 1943 N N . GLN A 1 244 ? -7.872 0.199 -16.382 1.00 93.81 244 GLN A N 1
ATOM 1944 C CA . GLN A 1 244 ? -7.850 -0.908 -17.339 1.00 93.81 244 GLN A CA 1
ATOM 1945 C C . GLN A 1 244 ? -7.923 -0.395 -18.782 1.00 93.81 244 GLN A C 1
ATOM 1947 O O . GLN A 1 244 ? -7.175 -0.877 -19.630 1.00 93.81 244 GLN A O 1
ATOM 1952 N N . VAL A 1 245 ? -8.771 0.603 -19.054 1.00 93.25 245 VAL A N 1
ATOM 1953 C CA . VAL A 1 245 ? -8.879 1.219 -20.388 1.00 93.25 245 VAL A CA 1
ATOM 1954 C C . VAL A 1 245 ? -7.553 1.870 -20.789 1.00 93.25 245 VAL A C 1
ATOM 1956 O O . VAL A 1 245 ? -7.022 1.578 -21.858 1.00 93.25 245 VAL A O 1
ATOM 1959 N N . ALA A 1 246 ? -6.961 2.675 -19.902 1.00 91.44 246 ALA A N 1
ATOM 1960 C CA . ALA A 1 246 ? -5.667 3.306 -20.154 1.00 91.44 246 ALA A CA 1
ATOM 1961 C C . ALA A 1 246 ? -4.540 2.276 -20.366 1.00 91.44 246 ALA A C 1
ATOM 1963 O O . ALA A 1 246 ? -3.631 2.482 -21.176 1.00 91.44 246 ALA A O 1
ATOM 1964 N N . TYR A 1 247 ? -4.584 1.149 -19.648 1.00 95.25 247 TYR A N 1
ATOM 1965 C CA . TYR A 1 247 ? -3.661 0.043 -19.877 1.00 95.25 247 TYR A CA 1
ATOM 1966 C C . TYR A 1 247 ? -3.884 -0.639 -21.231 1.00 95.25 247 TYR A C 1
ATOM 1968 O O . TYR A 1 247 ? -2.899 -0.970 -21.891 1.00 95.25 247 TYR A O 1
ATOM 1976 N N . ASP A 1 248 ? -5.130 -0.855 -21.656 1.00 94.75 248 ASP A N 1
ATOM 1977 C CA . ASP A 1 248 ? -5.432 -1.499 -22.937 1.00 94.75 248 ASP A CA 1
ATOM 1978 C C . ASP A 1 248 ? -4.875 -0.673 -24.109 1.00 94.75 248 ASP A C 1
ATOM 1980 O O . ASP A 1 248 ? -4.253 -1.234 -25.015 1.00 94.75 248 ASP A O 1
ATOM 1984 N N . ASP A 1 249 ? -4.971 0.656 -24.029 1.00 93.56 249 ASP A N 1
ATOM 1985 C CA . ASP A 1 249 ? -4.360 1.588 -24.983 1.00 93.56 249 ASP A CA 1
ATOM 1986 C C . ASP A 1 249 ? -2.827 1.489 -24.989 1.00 93.56 249 ASP A C 1
ATOM 1988 O O . ASP A 1 249 ? -2.187 1.348 -26.041 1.00 93.56 249 ASP A O 1
ATOM 1992 N N . TYR A 1 250 ? -2.214 1.499 -23.800 1.00 94.50 250 TYR A N 1
ATOM 1993 C CA . TYR A 1 250 ? -0.773 1.299 -23.647 1.00 94.50 250 TYR A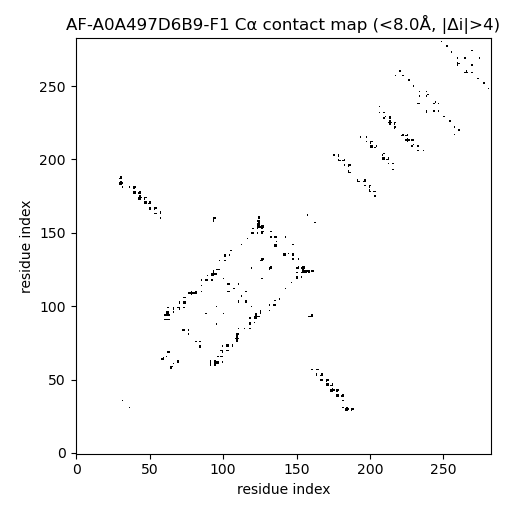 CA 1
ATOM 1994 C C . TYR A 1 250 ? -0.321 -0.049 -24.229 1.00 94.50 250 TYR A C 1
ATOM 1996 O O . TYR A 1 250 ? 0.661 -0.113 -24.975 1.00 94.50 250 TYR A O 1
ATOM 2004 N N . LYS A 1 251 ? -1.046 -1.130 -23.933 1.00 95.94 251 LYS A N 1
ATOM 2005 C CA . LYS A 1 251 ? -0.767 -2.475 -24.437 1.00 95.94 251 LYS A CA 1
ATOM 2006 C C . LYS A 1 251 ? -0.829 -2.510 -25.956 1.00 95.94 251 LYS A C 1
ATOM 2008 O O . LYS A 1 251 ? 0.109 -2.999 -26.585 1.00 95.94 251 LYS A O 1
ATOM 2013 N N . ALA A 1 252 ? -1.884 -1.948 -26.535 1.00 94.69 252 ALA A N 1
ATOM 2014 C CA . ALA A 1 252 ? -2.080 -1.883 -27.974 1.00 94.69 252 ALA A CA 1
ATOM 2015 C C . ALA A 1 252 ? -0.905 -1.156 -28.664 1.00 94.69 252 ALA A C 1
ATOM 2017 O O . ALA A 1 252 ? -0.367 -1.636 -29.667 1.00 94.69 252 ALA A O 1
ATOM 2018 N N . PHE A 1 253 ? -0.429 -0.051 -28.079 1.00 93.31 253 PHE A N 1
ATOM 2019 C CA . PHE A 1 253 ? 0.755 0.665 -28.558 1.00 93.31 253 PHE A CA 1
ATOM 2020 C C . PHE A 1 253 ? 2.039 -0.176 -28.488 1.00 93.31 253 PHE A C 1
ATOM 2022 O O . PHE A 1 253 ? 2.810 -0.214 -29.453 1.00 93.31 253 PHE A O 1
ATOM 2029 N N . ILE A 1 254 ? 2.282 -0.871 -27.374 1.00 95.06 254 ILE A N 1
ATOM 2030 C CA . ILE A 1 254 ? 3.473 -1.716 -27.207 1.00 95.06 254 ILE A CA 1
ATOM 2031 C C . ILE A 1 254 ? 3.451 -2.912 -28.166 1.00 95.06 254 ILE A C 1
ATOM 2033 O O . ILE A 1 254 ? 4.464 -3.200 -28.807 1.00 95.06 254 ILE A O 1
ATOM 2037 N N . GLU A 1 255 ? 2.310 -3.576 -28.330 1.00 94.69 255 GLU A N 1
ATOM 2038 C CA . GLU A 1 255 ? 2.159 -4.700 -29.261 1.00 94.69 255 GLU A CA 1
ATOM 2039 C C . GLU A 1 255 ? 2.361 -4.258 -30.715 1.00 94.69 255 GLU A C 1
ATOM 2041 O O . GLU A 1 255 ? 3.018 -4.954 -31.497 1.00 94.69 255 GLU A O 1
ATOM 2046 N N . MET A 1 256 ? 1.889 -3.063 -31.084 1.00 93.50 256 MET A N 1
ATOM 2047 C CA . MET A 1 256 ? 2.201 -2.464 -32.382 1.00 93.50 256 MET A CA 1
ATOM 2048 C C . MET A 1 256 ? 3.717 -2.281 -32.560 1.00 93.50 256 MET A C 1
ATOM 2050 O O . MET A 1 256 ? 4.263 -2.677 -33.593 1.00 93.50 256 MET A O 1
ATOM 2054 N N . GLN A 1 257 ? 4.418 -1.726 -31.564 1.00 92.38 257 GLN A N 1
ATOM 2055 C CA . GLN A 1 257 ? 5.874 -1.559 -31.634 1.00 92.38 257 GLN A CA 1
ATOM 2056 C C . GLN A 1 257 ? 6.606 -2.895 -31.786 1.00 92.38 257 GLN A C 1
ATOM 2058 O O . GLN A 1 257 ? 7.498 -3.003 -32.630 1.00 92.38 257 GLN A O 1
ATOM 2063 N N . ILE A 1 258 ? 6.215 -3.914 -31.014 1.00 93.75 258 ILE A N 1
ATOM 2064 C CA . ILE A 1 258 ? 6.774 -5.268 -31.114 1.00 93.75 258 ILE A CA 1
ATOM 2065 C C . ILE A 1 258 ? 6.634 -5.787 -32.549 1.00 93.75 258 ILE A C 1
ATOM 2067 O O . ILE A 1 258 ? 7.629 -6.188 -33.155 1.00 93.75 258 ILE A O 1
ATOM 2071 N N . ASN A 1 259 ? 5.430 -5.709 -33.123 1.00 92.38 259 ASN A N 1
ATOM 2072 C CA . ASN A 1 259 ? 5.158 -6.177 -34.483 1.00 92.38 259 ASN A CA 1
ATOM 2073 C C . ASN A 1 259 ? 6.000 -5.442 -35.541 1.00 92.38 259 ASN A C 1
ATOM 2075 O O . ASN A 1 259 ? 6.566 -6.072 -36.439 1.00 92.38 259 ASN A O 1
ATOM 2079 N N . VAL A 1 260 ? 6.119 -4.115 -35.433 1.00 91.25 260 VAL A N 1
ATOM 2080 C CA . VAL A 1 260 ? 6.930 -3.292 -36.346 1.00 91.25 260 VAL A CA 1
ATOM 2081 C C . VAL A 1 260 ? 8.409 -3.678 -36.254 1.00 91.25 260 VAL A C 1
ATOM 2083 O O . VAL A 1 260 ? 9.056 -3.915 -37.279 1.00 91.25 260 VAL A O 1
ATOM 2086 N N . PHE A 1 261 ? 8.952 -3.794 -35.042 1.00 90.31 261 PHE A N 1
ATOM 2087 C CA . PHE A 1 261 ? 10.370 -4.099 -34.855 1.00 90.31 261 PHE A CA 1
ATOM 2088 C C . PHE A 1 261 ? 10.730 -5.539 -35.244 1.00 90.31 261 PHE A C 1
ATOM 2090 O O . PHE A 1 261 ? 11.784 -5.757 -35.847 1.00 90.31 261 PHE A O 1
ATOM 2097 N N . GLN A 1 262 ? 9.842 -6.513 -35.014 1.00 90.12 262 GLN A N 1
ATOM 2098 C CA . GLN A 1 262 ? 10.023 -7.893 -35.484 1.00 90.12 262 GLN A CA 1
ATOM 2099 C C . GLN A 1 262 ? 10.106 -7.985 -37.015 1.00 90.12 262 GLN A C 1
ATOM 2101 O O . GLN A 1 262 ? 10.878 -8.781 -37.549 1.00 90.12 262 GLN A O 1
ATOM 2106 N N . GLN A 1 263 ? 9.389 -7.117 -37.734 1.00 90.88 263 GLN A N 1
ATOM 2107 C CA . GLN A 1 263 ? 9.477 -6.996 -39.195 1.00 90.88 263 GLN A CA 1
ATOM 2108 C C . GLN A 1 263 ? 10.717 -6.217 -39.669 1.00 90.88 263 GLN A C 1
ATOM 2110 O O . GLN A 1 263 ? 10.835 -5.916 -40.857 1.00 90.88 263 GLN A O 1
ATOM 2115 N N . LYS A 1 264 ? 11.634 -5.854 -38.757 1.00 89.69 264 LYS A N 1
ATOM 2116 C CA . LYS A 1 264 ? 12.796 -4.985 -39.015 1.00 89.69 264 LYS A CA 1
ATOM 2117 C C . LYS A 1 264 ? 12.406 -3.637 -39.635 1.00 89.69 264 LYS A C 1
ATOM 2119 O O . LYS A 1 264 ? 13.194 -3.001 -40.336 1.00 89.69 264 LYS A O 1
ATOM 2124 N N . ARG A 1 265 ? 11.184 -3.194 -39.340 1.00 91.75 265 ARG A N 1
ATOM 2125 C CA . ARG A 1 265 ? 10.663 -1.864 -39.645 1.00 91.75 265 ARG A CA 1
ATOM 2126 C C . ARG A 1 265 ? 10.890 -0.957 -38.438 1.00 91.75 265 ARG A C 1
ATOM 2128 O O . ARG A 1 265 ? 11.260 -1.399 -37.354 1.00 91.75 265 ARG A O 1
ATOM 2135 N N . ASN A 1 266 ? 10.708 0.339 -38.637 1.00 85.75 266 ASN A N 1
ATOM 2136 C CA . ASN A 1 266 ? 10.795 1.342 -37.581 1.00 85.75 266 ASN A CA 1
ATOM 2137 C C . ASN A 1 266 ? 9.650 2.357 -37.696 1.00 85.75 266 ASN A C 1
ATOM 2139 O O . ASN A 1 266 ? 8.857 2.316 -38.641 1.00 85.75 266 ASN A O 1
ATOM 2143 N N . ILE A 1 267 ? 9.601 3.297 -36.753 1.00 81.94 267 ILE A N 1
ATOM 2144 C CA . ILE A 1 267 ? 8.567 4.338 -36.674 1.00 81.94 267 ILE A CA 1
ATOM 2145 C C . ILE A 1 267 ? 8.468 5.233 -37.925 1.00 81.94 267 ILE A C 1
ATOM 2147 O O . ILE A 1 267 ? 7.444 5.866 -38.140 1.00 81.94 267 ILE A O 1
ATOM 2151 N N . PHE A 1 268 ? 9.494 5.278 -38.781 1.00 84.00 268 PHE A N 1
ATOM 2152 C CA . PHE A 1 268 ? 9.469 6.033 -40.041 1.00 84.00 268 PHE A CA 1
ATOM 2153 C C . PHE A 1 268 ? 8.880 5.234 -41.210 1.00 84.00 268 PHE A C 1
ATOM 2155 O O . PHE A 1 268 ? 8.760 5.748 -42.317 1.00 84.00 268 PHE A O 1
ATOM 2162 N N . SER A 1 269 ? 8.533 3.971 -40.977 1.00 88.56 269 SER A N 1
ATOM 2163 C CA . SER A 1 269 ? 8.018 3.044 -41.988 1.00 88.56 269 SER A CA 1
ATOM 2164 C C . SER A 1 269 ? 6.639 2.497 -41.624 1.00 88.56 269 SER A C 1
ATOM 2166 O O . SER A 1 269 ? 6.295 1.394 -42.048 1.00 88.56 269 SER A O 1
ATOM 2168 N N . LEU A 1 270 ? 5.873 3.238 -40.816 1.00 89.19 270 LEU A N 1
ATOM 2169 C CA . LEU A 1 270 ? 4.531 2.840 -40.400 1.00 89.19 270 LEU A CA 1
ATOM 2170 C C . LEU A 1 270 ? 3.555 2.845 -41.585 1.00 89.19 270 LEU A C 1
ATOM 2172 O O . LEU A 1 270 ? 3.562 3.754 -42.417 1.00 89.19 270 LEU A O 1
ATOM 2176 N N . GLY A 1 271 ? 2.731 1.804 -41.668 1.00 89.19 271 GLY A N 1
ATOM 2177 C CA . GLY A 1 271 ? 1.679 1.651 -42.668 1.00 89.19 271 GLY A CA 1
ATOM 2178 C C . GLY A 1 271 ? 0.381 2.343 -42.254 1.00 89.19 271 GLY A C 1
ATOM 2179 O O . GLY A 1 271 ? 0.223 2.785 -41.119 1.00 89.19 271 GLY A O 1
ATOM 2180 N N . SER A 1 272 ? -0.592 2.398 -43.167 1.00 90.00 272 SER A N 1
ATOM 2181 C CA . SER A 1 272 ? -1.875 3.073 -42.917 1.00 90.00 272 SER A CA 1
ATOM 2182 C C . SER A 1 272 ? -2.652 2.497 -41.728 1.00 90.00 272 SER A C 1
ATOM 2184 O O . SER A 1 272 ? -3.285 3.255 -41.007 1.00 90.00 272 SER A O 1
ATOM 2186 N N . SER A 1 273 ? -2.587 1.183 -41.489 1.00 88.38 273 SER A N 1
ATOM 2187 C CA . SER A 1 273 ? -3.243 0.551 -40.336 1.00 88.38 273 SER A CA 1
ATOM 2188 C C . SER A 1 273 ? -2.623 0.968 -39.001 1.00 88.38 273 SER A C 1
ATOM 2190 O O . SER A 1 273 ? -3.345 1.257 -38.057 1.00 88.38 273 SER A O 1
ATOM 2192 N N . GLU A 1 274 ? -1.293 1.033 -38.931 1.00 90.31 274 GLU A N 1
ATOM 2193 C CA . GLU A 1 274 ? -0.547 1.418 -37.724 1.00 90.31 274 GLU A CA 1
ATOM 2194 C C . GLU A 1 274 ? -0.709 2.919 -37.437 1.00 90.31 274 GLU A C 1
ATOM 2196 O O . GLU A 1 274 ? -0.870 3.322 -36.292 1.00 90.31 274 GLU A O 1
ATOM 2201 N N . LEU A 1 275 ? -0.740 3.757 -38.480 1.00 88.94 275 LEU A N 1
ATOM 2202 C CA . LEU A 1 275 ? -1.024 5.187 -38.337 1.00 88.94 275 LEU A CA 1
ATOM 2203 C C . LEU A 1 275 ? -2.454 5.448 -37.852 1.00 88.94 275 LEU A C 1
ATOM 2205 O O . LEU A 1 275 ? -2.642 6.297 -36.989 1.00 88.94 275 LEU A O 1
ATOM 2209 N N . ASN A 1 276 ? -3.445 4.716 -38.373 1.00 89.62 276 ASN A N 1
ATOM 2210 C CA . ASN A 1 276 ? -4.826 4.833 -37.899 1.00 89.62 276 ASN A CA 1
ATOM 2211 C C . ASN A 1 276 ? -4.940 4.429 -36.426 1.00 89.62 276 ASN A C 1
ATOM 2213 O O . ASN A 1 276 ? -5.548 5.156 -35.655 1.00 89.62 276 ASN A O 1
ATOM 2217 N N . MET A 1 277 ? -4.271 3.347 -36.020 1.00 89.69 277 MET A N 1
ATOM 2218 C CA . MET A 1 277 ? -4.216 2.928 -34.618 1.00 89.69 277 MET A CA 1
ATOM 2219 C C . MET A 1 277 ? -3.644 4.023 -33.705 1.00 89.69 277 MET A C 1
ATOM 2221 O O . MET A 1 277 ? -4.204 4.292 -32.651 1.00 89.69 277 MET A O 1
ATOM 2225 N N . LEU A 1 278 ? -2.565 4.700 -34.114 1.00 87.38 278 LEU A N 1
ATOM 2226 C CA . LEU A 1 278 ? -2.006 5.821 -33.346 1.00 87.38 278 LEU A CA 1
ATOM 2227 C C . LEU A 1 278 ? -2.942 7.033 -33.267 1.00 87.38 278 LEU A C 1
ATOM 2229 O O . LEU A 1 278 ? -2.901 7.756 -32.278 1.00 87.38 278 LEU A O 1
ATOM 2233 N N . ILE A 1 279 ? -3.745 7.277 -34.306 1.00 88.38 279 ILE A N 1
ATOM 2234 C CA . ILE A 1 279 ? -4.757 8.341 -34.300 1.00 88.38 279 ILE A CA 1
ATOM 2235 C C . ILE A 1 279 ? -5.891 7.978 -33.343 1.00 88.38 279 ILE A C 1
ATOM 2237 O O . ILE A 1 279 ? -6.324 8.836 -32.582 1.00 88.38 279 ILE A O 1
ATOM 2241 N N . ASP A 1 280 ? -6.347 6.726 -33.364 1.00 88.19 280 ASP A N 1
ATOM 2242 C CA . ASP A 1 280 ? -7.415 6.249 -32.488 1.00 88.19 280 ASP A CA 1
ATOM 2243 C C . ASP A 1 280 ? -6.997 6.331 -31.012 1.00 88.19 280 ASP A C 1
ATOM 2245 O O . ASP A 1 280 ? -7.769 6.828 -30.204 1.00 88.19 280 ASP A O 1
ATOM 2249 N N . LEU A 1 281 ? -5.752 5.964 -30.684 1.00 86.25 281 LEU A N 1
ATOM 2250 C CA . LEU A 1 281 ? -5.182 6.077 -29.330 1.00 86.25 281 LEU A CA 1
ATOM 2251 C C . LEU A 1 281 ? -4.970 7.527 -28.846 1.00 86.25 281 LEU A C 1
ATOM 2253 O O . LEU A 1 281 ? -4.686 7.746 -27.672 1.00 86.25 281 LEU A O 1
ATOM 2257 N N . ALA A 1 282 ? -5.007 8.516 -29.743 1.00 78.75 282 ALA A N 1
ATOM 2258 C CA . ALA A 1 282 ? -4.755 9.921 -29.411 1.00 78.75 282 ALA A CA 1
ATOM 2259 C C . ALA A 1 282 ? -6.036 10.738 -29.160 1.00 78.75 282 ALA A C 1
ATOM 2261 O O . ALA A 1 282 ? -5.926 11.911 -28.786 1.00 78.75 282 ALA A O 1
ATOM 2262 N N . ASN A 1 283 ? -7.213 10.155 -29.411 1.00 69.31 283 ASN A N 1
ATOM 2263 C CA . ASN A 1 283 ? -8.527 10.784 -29.237 1.00 69.31 283 ASN A CA 1
ATOM 2264 C C . ASN A 1 283 ? -9.200 10.324 -27.946 1.00 69.31 283 ASN A C 1
ATOM 2266 O O . ASN A 1 283 ? -9.923 11.164 -27.363 1.00 69.31 283 ASN A O 1
#

pLDDT: mean 88.47, std 19.45, range [26.08, 98.75]

Solvent-accessible surface area (backbone atoms only — not comparable to full-atom values): 16037 Å² total; per-residue (Å²): 132,89,81,74,83,74,94,80,88,84,89,87,74,86,78,76,84,77,79,92,71,89,82,84,90,79,75,87,71,57,48,64,50,75,68,54,45,52,50,32,52,49,50,20,52,53,23,48,52,50,24,51,54,47,45,53,50,50,50,44,39,33,35,64,53,34,56,70,58,50,34,48,55,49,73,69,56,48,60,90,44,32,68,57,54,51,49,51,55,50,68,32,42,51,29,53,45,58,69,44,53,51,47,44,62,69,34,52,85,39,37,45,68,76,56,39,49,51,51,51,63,48,22,21,66,46,48,61,36,65,69,52,51,55,44,46,65,66,43,100,76,45,60,57,68,71,57,52,55,50,45,57,69,44,28,71,51,87,45,71,55,52,51,48,52,51,50,34,50,50,24,48,51,51,21,43,49,29,37,49,54,52,44,47,16,41,76,57,40,97,67,70,52,64,67,59,43,43,54,40,40,59,74,62,49,56,74,72,40,51,52,50,43,31,54,53,24,53,78,68,70,35,49,69,61,20,52,54,54,61,71,42,45,50,75,75,66,67,51,52,73,70,56,35,53,57,45,52,52,52,49,54,54,52,53,52,50,48,56,38,48,74,71,73,42,53,90,92,64,66,49,73,70,58,51,49,51,56,53,61,74,72,111

Sequence (283 aa):
MNLLITETGYHHLKPEKYYLDTIGGIGIKTVLSPEEKQQAEQDYADNLANYNNVKALYDNLKDGGNTDGTVSDVETAWPDEMWELRAELLGKSPHLSKEVLMAAADKTDVLPESVLFEILSANPDELCKEELINYLENKEQPLPEYMINILKQLAGNITYKTILKSQISDYLHKKVASAQDIIRSILNDSILDRYELRSWLDNIGGYIVDQQIIASYLQDEKYDSAQTLLNLLPSLYQLEGEDQVAYDDYKAFIEMQINVFQQKRNIFSLGSSELNMLIDLAN

Nearest PDB structures (foldseek):
  7xn7-assembly1_q  TM=3.081E-01  e=9.936E-01  Komagataella phaffii
  7aor-assembly1_ag  TM=1.756E-01  e=6.491E-01  Trypanosoma cruzi strain CL Brener
  5w5i-assembly1_C  TM=2.890E-01  e=6.198E+00  Homo sapiens

Secondary structure (DSSP, 8-state):
------------S-----------SS---SS--HHHHHHHHHHHHHHHHHHHHHHHHHHHHGGGG-HHHHHHHHHH--GGGHHHHHHHHHHHTT---HHHHHHHHH-TTTS-HHHHHHHHHT-TTGGG-HHHHHHHHHSSSPPPHHHHHHHHHHTT---HHHHHHHHHHHHHHHHHHHHHHHHHHHHHSSS--HHHHHHHHHHH-SHHHHHHHHHHHHHTT-HHHHHHHHHHHHHHHT--HHHHHHHHHHHHHHHHHHHHHHTT--GGG--HHHHHHHHHTT-

Foldseek 3Di:
DDPPDDDDDDPDDDDDDPDPDDDDDDDDPLADDPVRLVVLVVQLVVLVVQLVVLVVVLCCLQCNNDLPVLLVCLQPDDQVCLVVNLVSLLVSPLRYALSNLLSNLVSCNRQPLVSSLVSLLRNQQRLLDPVSLVSQCDPPDHRPPVSSVVSNVSHPPDDPSNVSVVSSVVSLVRSLVSLVSNLSNLVPDPDRPLVVNLVSLVSNDDDVSLVVNLVSCVVVLVNVVSVVSLVCSCVVPVQDDPRVVLSVLVSLLSVLSNVQVVVVHDPVPDDPVSVVSVVVSVD

Radius of gyration: 25.84 Å; Cα contacts (8 Å, |Δi|>4): 243; chains: 1; bounding box: 63×38×72 Å

Mean predicted aligned error: 8.57 Å